Protein AF-A0A925P031-F1 (afdb_monomer_lite)

Radius of gyration: 22.33 Å; chains: 1; bounding box: 66×37×76 Å

Sequence (254 aa):
MISPLRSSLFVAAFALLASACSVMTPRPVVPISDVVTQSQGGQPAQVIQRIGSSKTTYALRGSDFGKLADAGVPPEVLDYLQQKFVNDVDLLTRYWVLGESLGGCASCYPQPVDLASLASGGDGMADARYVARRSTFGKPQGLPDWVSAIPGRFNAPGLTLGEIEQLIKAGTPAPEIAERIRASRLHDIIGTGGLTRISTHYVAGLSGSELAQLHKDSASDEVPDALQQKFLAETIEFARIRYQSWGKGHGPMN

Secondary structure (DSSP, 8-state):
---HHHHHHHHHHHHHHHHGGGGGSPPPPPPHHHHHHHHTTS-HHHHHHHHHHH---B---HHHHHHHHHTT--HHHHHHHHHHHHHHHHHHHHHHHHT---TT-GGGSPBPB-THHHHTT--SBPPTTSS--S--TTS-TT--TT--S----TTPPEE-HHHHHHHHHTT--HHHHHHHHHHSEES--B----S-SS-SSPPBSS-HHHHHHHHHHHSSTHHHHHHHHHHHHHHHHHHHHHHHHTT-------

Structure (mmCIF, N/CA/C/O backbone):
data_AF-A0A925P031-F1
#
_entry.id   AF-A0A925P031-F1
#
loop_
_atom_site.group_PDB
_atom_site.id
_atom_site.type_symbol
_atom_site.label_atom_id
_atom_site.label_alt_id
_atom_site.label_comp_id
_atom_site.label_asym_id
_atom_site.label_entity_id
_atom_site.label_seq_id
_atom_site.pdbx_PDB_ins_code
_atom_site.Cartn_x
_atom_site.Cartn_y
_atom_site.Cartn_z
_atom_site.occupancy
_atom_site.B_iso_or_equiv
_atom_site.auth_seq_id
_atom_site.auth_comp_id
_atom_site.auth_asym_id
_atom_site.auth_atom_id
_atom_site.pdbx_PDB_model_num
ATOM 1 N N . MET A 1 1 ? 47.857 6.686 49.502 1.00 50.66 1 MET A N 1
ATOM 2 C CA . MET A 1 1 ? 46.844 7.762 49.588 1.00 50.66 1 MET A CA 1
ATOM 3 C C . MET A 1 1 ? 46.276 7.992 48.195 1.00 50.66 1 MET A C 1
ATOM 5 O O . MET A 1 1 ? 46.946 8.580 47.357 1.00 50.66 1 MET A O 1
ATOM 9 N N . ILE A 1 2 ? 45.105 7.422 47.906 1.00 52.06 2 ILE A N 1
ATOM 10 C CA . ILE A 1 2 ? 44.414 7.590 46.619 1.00 52.06 2 ILE A CA 1
ATOM 11 C C . ILE A 1 2 ? 43.591 8.875 46.732 1.00 52.06 2 ILE A C 1
ATOM 13 O O . ILE A 1 2 ? 42.793 9.017 47.652 1.00 52.06 2 ILE A O 1
ATOM 17 N N . SER A 1 3 ? 43.866 9.840 45.854 1.00 49.50 3 SER A N 1
ATOM 18 C CA . SER A 1 3 ? 43.293 11.186 45.923 1.00 49.50 3 SER A CA 1
ATOM 19 C C . SER A 1 3 ? 41.777 11.154 45.653 1.00 49.50 3 SER A C 1
ATOM 21 O O . SER A 1 3 ? 41.373 10.595 44.627 1.00 49.50 3 SER A O 1
ATOM 23 N N . PRO A 1 4 ? 40.930 11.757 46.513 1.00 56.91 4 PRO A N 1
ATOM 24 C CA . PRO A 1 4 ? 39.466 11.693 46.405 1.00 56.91 4 PRO A CA 1
ATOM 25 C C . PRO A 1 4 ? 38.918 12.319 45.111 1.00 56.91 4 PRO A C 1
ATOM 27 O O . PRO A 1 4 ? 37.810 11.993 44.698 1.00 56.91 4 PRO A O 1
ATOM 30 N N . LEU A 1 5 ? 39.710 13.141 44.410 1.00 55.78 5 LEU A N 1
ATOM 31 C CA . LEU A 1 5 ? 39.338 13.699 43.105 1.00 55.78 5 LEU A CA 1
ATOM 32 C C . LEU A 1 5 ? 39.305 12.670 41.960 1.00 55.78 5 LEU A C 1
ATOM 34 O O . LEU A 1 5 ? 38.621 12.902 40.966 1.00 55.78 5 LEU A O 1
ATOM 38 N N . ARG A 1 6 ? 40.015 11.535 42.061 1.00 56.09 6 ARG A N 1
ATOM 39 C CA . ARG A 1 6 ? 40.036 10.526 40.982 1.00 56.09 6 ARG A CA 1
ATOM 40 C C . ARG A 1 6 ? 38.796 9.628 40.970 1.00 56.09 6 ARG A C 1
ATOM 42 O O . ARG A 1 6 ? 38.397 9.200 39.893 1.00 56.09 6 ARG A O 1
ATOM 49 N N . SER A 1 7 ? 38.157 9.390 42.117 1.00 57.53 7 SER A N 1
ATOM 50 C CA . SER A 1 7 ? 36.938 8.565 42.179 1.00 57.53 7 SER A CA 1
ATOM 51 C C . SER A 1 7 ? 35.715 9.259 41.573 1.00 57.53 7 SER A C 1
ATOM 53 O O . SER A 1 7 ? 34.898 8.599 40.938 1.00 57.53 7 SER A O 1
ATOM 55 N N . SER A 1 8 ? 35.602 10.584 41.697 1.00 58.34 8 SER A N 1
ATOM 56 C CA . SER A 1 8 ? 34.428 11.325 41.209 1.00 58.34 8 SER A CA 1
ATOM 57 C C . SER A 1 8 ? 34.327 11.373 39.677 1.00 58.34 8 SER A C 1
ATOM 59 O O . SER A 1 8 ? 33.226 11.365 39.132 1.00 58.34 8 SER A O 1
ATOM 61 N N . LEU A 1 9 ? 35.462 11.359 38.967 1.00 60.97 9 LEU A N 1
ATOM 62 C CA . LEU A 1 9 ? 35.501 11.350 37.496 1.00 60.97 9 LEU A CA 1
ATOM 63 C C . LEU A 1 9 ? 35.063 10.004 36.894 1.00 60.97 9 LEU A C 1
ATOM 65 O O . LEU A 1 9 ? 34.421 9.982 35.846 1.00 60.97 9 LEU A O 1
ATOM 69 N N . PHE A 1 10 ? 35.347 8.886 37.568 1.00 60.84 10 PHE A N 1
ATOM 70 C CA . PHE A 1 10 ? 34.942 7.558 37.095 1.00 60.84 10 PHE A CA 1
ATOM 71 C C . PHE A 1 10 ? 33.431 7.315 37.218 1.00 60.84 10 PHE A C 1
ATOM 73 O O . PHE A 1 10 ? 32.840 6.693 36.337 1.00 60.84 10 PHE A O 1
ATOM 80 N N . VAL A 1 11 ? 32.788 7.846 38.263 1.00 66.75 11 VAL A N 1
ATOM 81 C CA . VAL A 1 11 ? 31.333 7.705 38.460 1.00 66.75 11 VAL A CA 1
ATOM 82 C C . VAL A 1 11 ? 30.547 8.490 37.402 1.00 66.75 11 VAL A C 1
ATOM 84 O O . VAL A 1 11 ? 29.566 7.980 36.861 1.00 66.75 11 VAL A O 1
ATOM 87 N N . ALA A 1 12 ? 31.007 9.691 37.034 1.00 65.94 12 ALA A N 1
ATOM 88 C CA . ALA A 1 12 ? 30.366 10.500 35.994 1.00 65.94 12 ALA A CA 1
ATOM 89 C C . ALA A 1 12 ? 30.462 9.859 34.594 1.00 65.94 12 ALA A C 1
ATOM 91 O O . ALA A 1 12 ? 29.494 9.886 33.834 1.00 65.94 12 ALA A O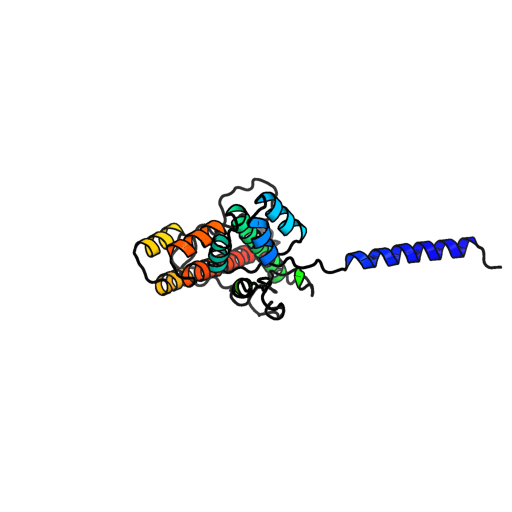 1
ATOM 92 N N . ALA A 1 13 ? 31.595 9.227 34.265 1.00 67.56 13 ALA A N 1
ATOM 93 C CA . ALA A 1 13 ? 31.775 8.534 32.987 1.00 67.56 13 ALA A CA 1
ATOM 94 C C . ALA A 1 13 ? 30.873 7.290 32.852 1.00 67.56 13 ALA A C 1
ATOM 96 O O . ALA A 1 13 ? 30.324 7.040 31.780 1.00 67.56 13 ALA A O 1
ATOM 97 N N . PHE A 1 14 ? 30.655 6.541 33.940 1.00 66.75 14 PHE A N 1
ATOM 98 C CA . PHE A 1 14 ? 29.753 5.381 33.934 1.00 66.75 14 PHE A CA 1
ATOM 99 C C . PHE A 1 14 ? 28.273 5.778 33.803 1.00 66.75 14 PHE A C 1
ATOM 101 O O . PHE A 1 14 ? 27.515 5.098 33.112 1.00 66.75 14 PHE A O 1
ATOM 108 N N . ALA A 1 15 ? 27.864 6.904 34.399 1.00 65.75 15 ALA A N 1
ATOM 109 C CA . ALA A 1 15 ? 26.497 7.418 34.275 1.00 65.75 15 ALA A CA 1
ATOM 110 C C . ALA A 1 15 ? 26.156 7.872 32.840 1.00 65.75 15 ALA A C 1
ATOM 112 O O . ALA A 1 15 ? 25.029 7.675 32.388 1.00 65.75 15 ALA A O 1
ATOM 113 N N . LEU A 1 16 ? 27.130 8.418 32.100 1.00 65.25 16 LEU A N 1
ATOM 114 C CA . LEU A 1 16 ? 26.960 8.804 30.691 1.00 65.25 16 LEU A CA 1
ATOM 115 C C . LEU A 1 16 ? 26.946 7.602 29.730 1.00 65.25 16 LEU A C 1
ATOM 117 O O . LEU A 1 16 ? 26.302 7.663 28.687 1.00 65.25 16 LEU A O 1
ATOM 121 N N . LEU A 1 17 ? 27.611 6.495 30.076 1.00 63.97 17 LEU A N 1
ATOM 122 C CA . LEU A 1 17 ? 27.556 5.259 29.285 1.00 63.97 17 LEU A CA 1
ATOM 123 C C . LEU A 1 17 ? 26.245 4.486 29.507 1.00 63.97 17 LEU A C 1
ATOM 125 O O . LEU A 1 17 ? 25.734 3.868 28.576 1.00 63.97 17 LEU A O 1
ATOM 129 N N . ALA A 1 18 ? 25.657 4.560 30.706 1.00 60.12 18 ALA A N 1
ATOM 130 C CA . ALA A 1 18 ? 24.382 3.907 31.006 1.00 60.12 18 ALA A CA 1
ATOM 131 C C . ALA A 1 18 ? 23.171 4.579 30.324 1.00 60.12 18 ALA A C 1
ATOM 133 O O . ALA A 1 18 ? 22.190 3.901 30.015 1.00 60.12 18 ALA A O 1
ATOM 134 N N . SER A 1 19 ? 23.229 5.887 30.039 1.00 57.66 19 SER A N 1
ATOM 135 C CA . SER A 1 19 ? 22.156 6.607 29.333 1.00 57.66 19 SER A CA 1
ATOM 136 C C . SER A 1 19 ? 22.155 6.386 27.814 1.00 57.66 19 SER A C 1
ATOM 138 O O . SER A 1 19 ? 21.123 6.590 27.177 1.00 57.66 19 SER A O 1
ATOM 140 N N . ALA A 1 20 ? 23.255 5.896 27.231 1.00 56.03 20 ALA A N 1
ATOM 141 C CA . ALA A 1 20 ? 23.328 5.564 25.806 1.00 56.03 20 ALA A CA 1
ATOM 142 C C . ALA A 1 20 ? 22.572 4.268 25.442 1.00 56.03 20 ALA A C 1
ATOM 144 O O . ALA A 1 20 ? 22.159 4.095 24.296 1.00 56.03 20 ALA A O 1
ATOM 145 N N . CYS A 1 21 ? 22.328 3.376 26.409 1.00 55.72 21 CYS A N 1
ATOM 146 C CA . CYS A 1 21 ? 21.653 2.096 26.166 1.00 55.72 21 CYS A CA 1
ATOM 147 C C . CYS A 1 21 ? 20.115 2.189 26.094 1.00 55.72 21 CYS A C 1
ATOM 149 O O . CYS A 1 21 ? 19.480 1.245 25.628 1.00 55.72 21 CYS A O 1
ATOM 151 N N . SER A 1 22 ? 19.484 3.299 26.508 1.00 54.16 22 SER A N 1
ATOM 152 C CA . SER A 1 22 ? 18.012 3.432 26.457 1.00 54.16 22 SER A CA 1
ATOM 153 C C . SER A 1 22 ? 17.471 3.752 25.055 1.00 54.16 22 SER A C 1
ATOM 155 O O . SER A 1 22 ? 16.295 3.516 24.772 1.00 54.16 22 SER A O 1
ATOM 157 N N . VAL A 1 23 ? 18.334 4.218 24.145 1.00 57.56 23 VAL A N 1
ATOM 158 C CA . VAL A 1 23 ? 17.970 4.617 22.773 1.00 57.56 23 VAL A CA 1
ATOM 159 C C . VAL A 1 23 ? 17.766 3.407 21.841 1.00 57.56 23 VAL A C 1
ATOM 161 O O . VAL A 1 23 ? 17.220 3.554 20.752 1.00 57.56 23 VAL A O 1
ATOM 164 N N . MET A 1 24 ? 18.139 2.192 22.267 1.00 59.53 24 MET A N 1
ATOM 165 C CA . MET A 1 24 ? 18.027 0.964 21.461 1.00 59.53 24 MET A CA 1
ATOM 166 C C . MET A 1 24 ? 16.778 0.117 21.748 1.00 59.53 24 MET A C 1
ATOM 168 O O . MET A 1 24 ? 16.688 -1.005 21.250 1.00 59.53 24 MET A O 1
ATOM 172 N N . THR A 1 25 ? 15.798 0.612 22.512 1.00 65.81 25 THR A N 1
ATOM 173 C CA . THR A 1 25 ? 14.532 -0.126 22.657 1.00 65.81 25 THR A CA 1
ATOM 174 C C . THR A 1 25 ? 13.755 -0.086 21.332 1.00 65.81 25 THR A C 1
ATOM 176 O O . THR A 1 25 ? 13.473 1.001 20.817 1.00 65.81 25 THR A O 1
ATOM 179 N N . PRO A 1 26 ? 13.427 -1.247 20.727 1.00 69.00 26 PRO A N 1
ATOM 180 C CA . PRO A 1 26 ? 12.611 -1.278 19.523 1.00 69.00 26 PRO A CA 1
ATOM 181 C C . PRO A 1 26 ? 11.276 -0.601 19.807 1.00 69.00 26 PRO A C 1
ATOM 183 O O . PRO A 1 26 ? 10.619 -0.904 20.804 1.00 69.00 26 PRO A O 1
ATOM 186 N N . ARG A 1 27 ? 10.870 0.325 18.935 1.00 77.56 27 ARG A N 1
ATOM 187 C CA . ARG A 1 27 ? 9.557 0.957 19.068 1.00 77.56 27 ARG A CA 1
ATOM 188 C C . ARG A 1 27 ? 8.473 -0.115 18.961 1.00 77.56 27 ARG A C 1
ATOM 190 O O . ARG A 1 27 ? 8.576 -0.960 18.065 1.00 77.56 27 ARG A O 1
ATOM 197 N N . PRO A 1 28 ? 7.452 -0.080 19.832 1.00 82.19 28 PRO A N 1
ATOM 198 C CA . PRO A 1 28 ? 6.338 -1.001 19.721 1.00 82.19 28 PRO A CA 1
ATOM 199 C C . PRO A 1 28 ? 5.622 -0.767 18.388 1.00 82.19 28 PRO A C 1
ATOM 201 O O . PRO A 1 28 ? 5.378 0.374 17.990 1.00 82.19 28 PRO A O 1
ATOM 204 N N . VAL A 1 29 ? 5.323 -1.861 17.692 1.00 88.56 29 VAL A N 1
ATOM 205 C CA . VAL A 1 29 ? 4.480 -1.845 16.496 1.00 88.56 29 VAL A CA 1
ATOM 206 C C . VAL A 1 29 ? 3.054 -1.539 16.941 1.00 88.56 29 VAL A C 1
ATOM 208 O O . VAL A 1 29 ? 2.551 -2.182 17.860 1.00 88.56 29 VAL A O 1
ATOM 211 N N . VAL A 1 30 ? 2.420 -0.546 16.317 1.00 93.38 30 VAL A N 1
ATOM 212 C CA . VAL A 1 30 ? 0.992 -0.284 16.530 1.00 93.38 30 VAL A CA 1
ATOM 213 C C . VAL A 1 30 ? 0.204 -1.291 15.691 1.00 93.38 30 VAL A C 1
ATOM 215 O O . VAL A 1 30 ? 0.473 -1.387 14.494 1.00 93.38 30 VAL A O 1
ATOM 218 N N . PRO A 1 31 ? -0.719 -2.062 16.285 1.00 95.44 31 PRO A N 1
ATOM 219 C CA . PRO A 1 31 ? -1.545 -2.986 15.524 1.00 95.44 31 PRO A CA 1
ATOM 220 C C . PRO A 1 31 ? -2.545 -2.230 14.643 1.00 95.44 31 PRO A C 1
ATOM 222 O O . PRO A 1 31 ? -2.956 -1.113 14.959 1.00 95.44 31 PRO A O 1
ATOM 225 N N . ILE A 1 32 ? -2.984 -2.828 13.538 1.00 97.12 32 ILE A N 1
ATOM 226 C CA . ILE A 1 32 ? -3.971 -2.175 12.665 1.00 97.12 32 ILE A CA 1
ATOM 227 C C . ILE A 1 32 ? -5.353 -2.082 13.342 1.00 97.12 32 ILE A C 1
ATOM 229 O O . ILE A 1 32 ? -6.104 -1.145 13.072 1.00 97.12 32 ILE A O 1
ATOM 233 N N . SER A 1 33 ? -5.672 -2.974 14.290 1.00 97.06 33 SER A N 1
ATOM 2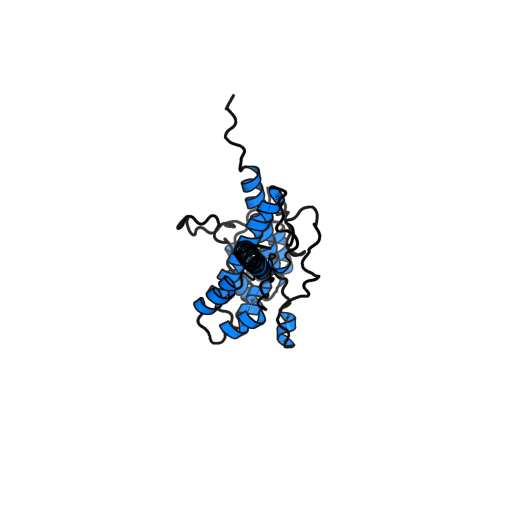34 C CA . SER A 1 33 ? -6.883 -2.877 15.121 1.00 97.06 33 SER A CA 1
ATOM 235 C C . SER A 1 33 ? -6.954 -1.571 15.926 1.00 97.06 33 SER A C 1
ATOM 237 O O . SER A 1 33 ? -8.038 -1.007 16.094 1.00 97.06 33 SER A O 1
ATOM 239 N N . ASP A 1 34 ? -5.807 -1.040 16.369 1.00 96.62 34 ASP A N 1
ATOM 240 C CA . ASP A 1 34 ? -5.718 0.256 17.051 1.00 96.62 34 ASP A CA 1
ATOM 241 C C . ASP A 1 34 ? -6.120 1.399 16.115 1.00 96.62 34 ASP A C 1
ATOM 243 O O . ASP A 1 34 ? -6.738 2.365 16.567 1.00 96.62 34 ASP A O 1
ATOM 247 N N . VAL A 1 35 ? -5.762 1.308 14.828 1.00 96.75 35 VAL A N 1
ATOM 248 C CA . VAL A 1 35 ? -6.143 2.295 13.807 1.00 96.75 35 VAL A CA 1
ATOM 249 C C . VAL A 1 35 ? -7.655 2.277 13.620 1.00 96.75 35 VAL A C 1
ATOM 251 O O . VAL A 1 35 ? -8.284 3.323 13.749 1.00 96.75 35 VAL A O 1
ATOM 254 N N . VAL A 1 36 ? -8.241 1.092 13.420 1.00 97.19 36 VAL A N 1
ATOM 255 C CA . VAL A 1 36 ? -9.697 0.913 13.278 1.00 97.19 36 VAL A CA 1
ATOM 256 C C . VAL A 1 36 ? -10.440 1.461 14.500 1.00 97.19 36 VAL A C 1
ATOM 258 O O . VAL A 1 36 ? -11.337 2.289 14.363 1.00 97.19 36 VAL A O 1
ATOM 261 N N . THR A 1 37 ? -10.021 1.070 15.705 1.00 96.44 37 THR A N 1
ATOM 262 C CA . THR A 1 37 ? -10.668 1.491 16.959 1.00 96.44 37 THR A CA 1
ATOM 263 C C . THR A 1 37 ? -10.632 3.009 17.134 1.00 96.44 37 THR A C 1
ATOM 265 O O . THR A 1 37 ? -11.626 3.625 17.515 1.00 96.44 37 THR A O 1
ATOM 268 N N . GLN A 1 38 ? -9.496 3.647 16.838 1.00 95.56 38 GLN A N 1
ATOM 269 C CA . GLN A 1 38 ? -9.377 5.104 16.940 1.00 95.56 38 GLN A CA 1
ATOM 270 C C . GLN A 1 38 ? -10.172 5.835 15.863 1.00 95.56 38 GLN A C 1
ATOM 272 O O . GLN A 1 38 ? -10.696 6.916 16.122 1.00 95.56 38 GLN A O 1
ATOM 277 N N . SER A 1 39 ? -10.275 5.256 14.671 1.00 96.62 39 SER A N 1
ATOM 278 C CA . SER A 1 39 ? -11.060 5.804 13.571 1.00 96.62 39 SER A CA 1
ATOM 279 C C . SER A 1 39 ? -12.563 5.847 13.861 1.00 96.62 39 SER A C 1
ATOM 281 O O . SER A 1 39 ? -13.233 6.752 13.376 1.00 96.62 39 SER A O 1
ATOM 283 N N . GLN A 1 40 ? -13.089 4.948 14.698 1.00 92.50 40 GLN A N 1
ATOM 284 C CA . GLN A 1 40 ? -14.524 4.885 15.020 1.00 92.50 40 GLN A CA 1
ATOM 285 C C . GLN A 1 40 ? -15.028 6.006 15.948 1.00 92.50 40 GLN A C 1
ATOM 287 O O . GLN A 1 40 ? -16.234 6.225 16.038 1.00 92.50 40 GLN A O 1
ATOM 292 N N . GLY A 1 41 ? -14.141 6.726 16.643 1.00 84.00 41 GLY A N 1
ATOM 293 C CA . GLY A 1 41 ? -14.535 7.792 17.580 1.00 84.00 41 GLY A CA 1
ATOM 294 C C . GLY A 1 41 ? -13.611 9.011 17.621 1.00 84.00 41 GLY A C 1
ATOM 295 O O . GLY A 1 41 ? -13.889 9.961 18.353 1.00 84.00 41 GLY A O 1
ATOM 296 N N . GLY A 1 42 ? -12.508 8.993 16.872 1.00 87.75 42 GLY A N 1
ATOM 297 C CA . GLY A 1 42 ? -11.499 10.048 16.840 1.00 87.75 42 GLY A CA 1
ATOM 298 C C . GLY A 1 42 ? -11.539 10.886 15.564 1.00 87.75 42 GLY A C 1
ATOM 299 O O . GLY A 1 42 ? -12.078 10.488 14.536 1.00 87.75 42 GLY A O 1
ATOM 300 N N . GLN A 1 43 ? -10.913 12.062 15.619 1.00 94.88 43 GLN A N 1
ATOM 301 C CA . GLN A 1 43 ? -10.703 12.884 14.426 1.00 94.88 43 GLN A CA 1
ATOM 302 C C . GLN A 1 43 ? -9.608 12.254 13.544 1.00 94.88 43 GLN A C 1
ATOM 304 O O . GLN A 1 43 ? -8.555 11.907 14.090 1.00 94.88 43 GLN A O 1
ATOM 309 N N . PRO A 1 44 ? -9.766 12.176 12.205 1.00 96.94 44 PRO A N 1
ATOM 310 C CA . PRO A 1 44 ? -8.772 11.580 11.302 1.00 96.94 44 PRO A CA 1
ATOM 311 C C . PRO A 1 44 ? -7.338 12.077 11.544 1.00 96.94 44 PRO A C 1
ATOM 313 O O . PRO A 1 44 ? -6.394 11.291 11.604 1.00 96.94 44 PRO A O 1
ATOM 316 N N . ALA A 1 45 ? -7.177 13.381 11.792 1.00 96.88 45 ALA A N 1
ATOM 317 C CA . ALA A 1 45 ? -5.884 14.000 12.079 1.00 96.88 45 ALA A CA 1
ATOM 318 C C . ALA A 1 45 ? -5.180 13.420 13.324 1.00 96.88 45 ALA A C 1
ATOM 320 O O . ALA A 1 45 ? -3.956 13.293 13.335 1.00 96.88 45 ALA A O 1
ATOM 321 N N . GLN A 1 46 ? -5.932 13.040 14.362 1.00 96.06 46 GLN A N 1
ATOM 322 C CA . GLN A 1 46 ? -5.375 12.439 15.579 1.00 96.06 46 GLN A CA 1
ATOM 323 C C . GLN A 1 46 ? -4.896 11.008 15.320 1.00 96.06 46 GLN A C 1
ATOM 325 O O . GLN A 1 46 ? -3.815 10.631 15.776 1.00 96.06 46 GLN A O 1
ATOM 330 N N . VAL A 1 47 ? -5.659 10.235 14.539 1.00 96.06 47 VAL A N 1
ATOM 331 C CA . VAL A 1 47 ? -5.278 8.876 14.121 1.00 96.06 47 VAL A CA 1
ATOM 332 C C . VAL A 1 47 ? -3.992 8.926 13.296 1.00 96.06 47 VAL A C 1
ATOM 334 O O . VAL A 1 47 ? -3.022 8.231 13.603 1.00 96.06 47 VAL A O 1
ATOM 337 N N . ILE A 1 48 ? -3.934 9.834 12.316 1.00 96.62 48 ILE A N 1
ATOM 338 C CA . ILE A 1 48 ? -2.745 10.093 11.491 1.00 96.62 48 ILE A CA 1
ATOM 339 C C . ILE A 1 48 ? -1.544 10.476 12.360 1.00 96.62 48 ILE A C 1
ATOM 341 O O . ILE A 1 48 ? -0.455 9.928 12.188 1.00 96.62 48 ILE A O 1
ATOM 345 N N . GLN A 1 49 ? -1.722 11.375 13.332 1.00 95.50 49 GLN A N 1
ATOM 346 C CA . GLN A 1 49 ? -0.653 11.767 14.251 1.00 95.50 49 GLN A CA 1
ATOM 347 C C . GLN A 1 49 ? -0.149 10.578 15.086 1.00 95.50 49 GLN A C 1
ATOM 349 O O . GLN A 1 49 ? 1.063 10.427 15.283 1.00 95.50 49 GLN A O 1
ATOM 354 N N . ARG A 1 50 ? -1.047 9.704 15.554 1.00 92.94 50 ARG A N 1
ATOM 355 C CA . ARG A 1 50 ? -0.673 8.504 16.315 1.00 92.94 50 ARG A CA 1
ATOM 356 C C . ARG A 1 50 ? 0.110 7.516 15.450 1.00 92.94 50 ARG A C 1
ATOM 358 O O . ARG A 1 50 ? 1.193 7.109 15.870 1.00 92.94 50 ARG A O 1
ATOM 365 N N . ILE A 1 51 ? -0.347 7.217 14.234 1.00 93.69 51 ILE A N 1
ATOM 366 C CA . ILE A 1 51 ? 0.387 6.358 13.283 1.00 93.69 51 ILE A CA 1
ATOM 367 C C . ILE A 1 51 ? 1.750 6.983 12.927 1.00 93.69 51 ILE A C 1
ATOM 369 O O . ILE A 1 51 ? 2.782 6.309 12.908 1.00 93.69 51 ILE A O 1
ATOM 373 N N . GLY A 1 52 ? 1.791 8.296 12.699 1.00 93.19 52 GLY A N 1
ATOM 374 C CA . GLY A 1 52 ? 3.025 9.017 12.393 1.00 93.19 52 GLY A CA 1
ATOM 375 C C . GLY A 1 52 ? 4.049 8.970 13.528 1.00 93.19 52 GLY A C 1
ATOM 376 O O . GLY A 1 52 ? 5.246 8.808 13.278 1.00 93.19 52 GLY A O 1
ATOM 377 N N . SER A 1 53 ? 3.596 9.056 14.781 1.00 92.00 53 SER A N 1
ATOM 378 C CA . SER A 1 53 ? 4.486 9.017 15.949 1.00 92.00 53 SER A CA 1
ATOM 379 C C . SER A 1 53 ? 5.050 7.617 16.231 1.00 92.00 53 SER A C 1
ATOM 381 O O . SER A 1 53 ? 6.233 7.502 16.584 1.00 92.00 53 SER A O 1
ATOM 383 N N . SER A 1 54 ? 4.272 6.553 15.992 1.00 91.81 54 SER A N 1
ATOM 384 C CA . SER A 1 54 ? 4.763 5.170 16.093 1.00 91.81 54 SER A CA 1
ATOM 385 C C . SER A 1 54 ? 5.748 4.810 14.983 1.00 91.81 54 SER A C 1
ATOM 387 O O . SER A 1 54 ? 6.620 3.965 15.184 1.00 91.81 54 SER A O 1
ATOM 389 N N . LYS A 1 55 ? 5.654 5.500 13.837 1.00 91.25 55 LYS A N 1
ATOM 390 C CA . LYS A 1 55 ? 6.365 5.206 12.585 1.00 91.25 55 LYS A CA 1
ATOM 391 C C . LYS A 1 55 ? 5.991 3.856 11.964 1.00 91.25 55 LYS A C 1
ATOM 393 O O . LYS A 1 55 ? 6.611 3.493 10.970 1.00 91.25 55 LYS A O 1
ATOM 398 N N . THR A 1 56 ? 4.975 3.160 12.473 1.00 93.19 56 THR A N 1
ATOM 399 C CA . THR A 1 56 ? 4.512 1.878 11.925 1.00 93.19 56 THR A CA 1
ATOM 400 C C . THR A 1 56 ? 3.906 2.067 10.542 1.00 93.19 56 THR A C 1
ATOM 402 O O . THR A 1 56 ? 2.973 2.849 10.376 1.00 93.19 56 THR A O 1
ATOM 405 N N . THR A 1 57 ? 4.434 1.347 9.560 1.00 95.31 57 THR A N 1
ATOM 406 C CA . THR A 1 57 ? 3.890 1.261 8.201 1.00 95.31 57 THR A CA 1
ATOM 407 C C . THR A 1 57 ? 3.262 -0.111 8.008 1.00 95.31 57 THR A C 1
ATOM 409 O O . THR A 1 57 ? 3.779 -1.089 8.544 1.00 95.31 57 THR A O 1
ATOM 412 N N . TYR A 1 58 ? 2.187 -0.196 7.230 1.00 96.19 58 TYR A N 1
ATOM 413 C CA . TYR A 1 58 ? 1.453 -1.435 6.988 1.00 96.19 58 TYR A CA 1
ATOM 414 C C . TYR A 1 58 ? 1.557 -1.826 5.515 1.00 96.19 58 TYR A C 1
ATOM 416 O O . TYR A 1 58 ? 1.377 -0.992 4.631 1.00 96.19 58 TYR A O 1
ATOM 424 N N . ALA A 1 59 ? 1.851 -3.095 5.254 1.00 95.62 59 ALA A N 1
ATOM 425 C CA . ALA A 1 59 ? 1.960 -3.667 3.921 1.00 95.62 59 ALA A CA 1
ATOM 426 C C . ALA A 1 59 ? 0.575 -4.072 3.386 1.00 95.62 59 ALA A C 1
ATOM 428 O O . ALA A 1 59 ? 0.298 -5.259 3.205 1.00 95.62 59 ALA A O 1
ATOM 429 N N . LEU A 1 60 ? -0.289 -3.074 3.181 1.00 97.12 60 LEU A N 1
ATOM 430 C CA . LEU A 1 60 ? -1.681 -3.250 2.763 1.00 97.12 60 LEU A CA 1
ATOM 431 C C . LEU A 1 60 ? -1.780 -3.601 1.274 1.00 97.12 60 LEU A C 1
ATOM 433 O O . LEU A 1 60 ? -1.173 -2.941 0.418 1.00 97.12 60 LEU A O 1
ATOM 437 N N . ARG A 1 61 ? -2.574 -4.628 0.974 1.00 97.44 61 ARG A N 1
ATOM 438 C CA . ARG A 1 61 ? -3.050 -4.932 -0.377 1.00 97.44 61 ARG A CA 1
ATOM 439 C C . ARG A 1 61 ? -4.144 -3.945 -0.776 1.00 97.44 61 ARG A C 1
ATOM 441 O O . ARG A 1 61 ? -4.662 -3.208 0.057 1.00 97.44 61 ARG A O 1
ATOM 448 N N . GLY A 1 62 ? -4.518 -3.931 -2.052 1.00 97.56 62 GLY A N 1
ATOM 449 C CA . GLY A 1 62 ? -5.562 -3.021 -2.518 1.00 97.56 62 GLY A CA 1
ATOM 450 C C . GLY A 1 62 ? -6.913 -3.286 -1.853 1.00 97.56 62 GLY A C 1
ATOM 451 O O . GLY A 1 62 ? -7.555 -2.352 -1.381 1.00 97.56 62 GLY A O 1
ATOM 452 N N . SER A 1 63 ? -7.317 -4.553 -1.752 1.00 97.75 63 SER A N 1
ATOM 453 C CA . SER A 1 63 ? -8.564 -4.951 -1.083 1.00 97.75 63 SER A CA 1
ATOM 454 C C . SER A 1 63 ? -8.594 -4.622 0.411 1.00 97.75 63 SER A C 1
ATOM 456 O O . SER A 1 63 ? -9.666 -4.390 0.970 1.00 97.75 63 SER A O 1
ATOM 458 N N . ASP A 1 64 ? -7.431 -4.543 1.066 1.00 98.06 64 ASP A N 1
ATOM 459 C CA . ASP A 1 64 ? -7.350 -4.201 2.486 1.00 98.06 64 ASP A CA 1
ATOM 460 C C . ASP A 1 64 ? -7.864 -2.780 2.756 1.00 98.06 64 ASP A C 1
ATOM 462 O O . ASP A 1 64 ? -8.471 -2.539 3.797 1.00 98.06 64 ASP A O 1
ATOM 466 N N . PHE A 1 65 ? -7.700 -1.845 1.813 1.00 98.44 65 PHE A N 1
ATOM 467 C CA . PHE A 1 65 ? -8.249 -0.493 1.952 1.00 98.44 65 PHE A CA 1
ATOM 468 C C . PHE A 1 65 ? -9.778 -0.484 1.972 1.00 98.44 65 PHE A C 1
ATOM 470 O O . PHE A 1 65 ? -10.367 0.251 2.762 1.00 98.44 65 PHE A O 1
ATOM 477 N N . GLY A 1 66 ? -10.419 -1.332 1.163 1.00 97.62 66 GLY A N 1
ATOM 478 C CA . GLY A 1 66 ? -11.871 -1.507 1.180 1.00 97.62 66 GLY A CA 1
ATOM 479 C C . GLY A 1 66 ? -12.368 -2.077 2.507 1.00 97.62 66 GLY A C 1
ATOM 480 O O . GLY A 1 66 ? -13.241 -1.495 3.142 1.00 97.62 66 GLY A O 1
ATOM 481 N N . LYS A 1 67 ? -11.713 -3.133 3.000 1.00 97.38 67 LYS A N 1
ATOM 482 C CA . LYS A 1 67 ? -12.025 -3.746 4.304 1.00 97.38 67 LYS A CA 1
ATOM 483 C C . LYS A 1 67 ? -11.847 -2.767 5.469 1.00 97.38 67 LYS A C 1
ATOM 485 O O . LYS A 1 67 ? -12.640 -2.766 6.407 1.00 97.38 67 LYS A O 1
ATOM 490 N N . LEU A 1 68 ? -10.815 -1.923 5.424 1.00 97.88 68 LEU A N 1
ATOM 491 C CA . LEU A 1 68 ? -10.610 -0.865 6.416 1.00 97.88 68 LEU A CA 1
ATOM 492 C C . LEU A 1 68 ? -11.684 0.226 6.320 1.00 97.88 68 LEU A C 1
ATOM 494 O O . LEU A 1 68 ? -12.165 0.687 7.356 1.00 97.88 68 LEU A O 1
ATOM 498 N N . ALA A 1 69 ? -12.086 0.619 5.110 1.00 97.62 69 ALA A N 1
ATOM 499 C CA . ALA A 1 69 ? -13.183 1.563 4.912 1.00 97.62 69 ALA A CA 1
ATOM 500 C C . ALA A 1 69 ? -14.502 1.017 5.485 1.00 97.62 69 ALA A C 1
ATOM 502 O O . ALA A 1 69 ? -15.181 1.723 6.231 1.00 97.62 69 ALA A O 1
ATOM 503 N N . ASP A 1 70 ? -14.813 -0.258 5.231 1.00 96.50 70 ASP A N 1
ATOM 504 C CA . ASP A 1 70 ? -15.984 -0.948 5.791 1.00 96.50 70 ASP A CA 1
ATOM 505 C C . ASP A 1 70 ? -15.934 -1.034 7.325 1.00 96.50 70 ASP A C 1
ATOM 507 O O . ASP A 1 70 ? -16.964 -0.969 7.996 1.00 96.50 70 ASP A O 1
ATOM 511 N N . ALA A 1 71 ? -14.731 -1.109 7.902 1.00 96.00 71 ALA A N 1
ATOM 512 C CA . ALA A 1 71 ? -14.509 -1.055 9.347 1.00 96.00 71 ALA A CA 1
ATOM 513 C C . ALA A 1 71 ? -14.610 0.368 9.946 1.00 96.00 71 ALA A C 1
ATOM 515 O O . ALA A 1 71 ? -14.436 0.544 11.159 1.00 96.00 71 ALA A O 1
ATOM 516 N N . GLY A 1 72 ? -14.904 1.379 9.121 1.00 96.38 72 GLY A N 1
ATOM 517 C CA . GLY A 1 72 ? -15.105 2.768 9.531 1.00 96.38 72 GLY A CA 1
ATOM 518 C C . GLY A 1 72 ? -13.843 3.630 9.505 1.00 96.38 72 GLY A C 1
ATOM 519 O O . GLY A 1 72 ? -13.823 4.682 10.144 1.00 96.38 72 GLY A O 1
ATOM 520 N N . VAL A 1 73 ? -12.781 3.216 8.804 1.00 98.00 73 VAL A N 1
ATOM 521 C CA . VAL A 1 73 ? -11.573 4.039 8.647 1.00 98.00 73 VAL A CA 1
ATOM 522 C C . VAL A 1 73 ? -11.829 5.169 7.633 1.00 98.00 73 VAL A C 1
ATOM 524 O O . VAL A 1 73 ? -12.155 4.882 6.481 1.00 98.00 73 VAL A O 1
ATOM 527 N N . PRO A 1 74 ? -11.666 6.452 8.019 1.00 98.12 74 PRO A N 1
ATOM 528 C CA . PRO A 1 74 ? -11.928 7.586 7.135 1.00 98.12 74 PRO A CA 1
ATOM 529 C C . PRO A 1 74 ? -10.979 7.650 5.926 1.00 98.12 74 PRO A C 1
ATOM 531 O O . PRO A 1 74 ? -9.806 7.281 6.067 1.00 98.12 74 PRO A O 1
ATOM 534 N N . PRO A 1 75 ? -11.430 8.194 4.778 1.00 98.06 75 PRO A N 1
ATOM 535 C CA . PRO A 1 75 ? -10.623 8.342 3.563 1.00 98.06 75 PRO A CA 1
ATOM 536 C C . PRO A 1 75 ? -9.245 8.976 3.790 1.00 98.06 75 PRO A C 1
ATOM 538 O O . PRO A 1 75 ? -8.246 8.477 3.282 1.00 98.06 75 PRO A O 1
ATOM 541 N N . GLU A 1 76 ? -9.152 10.013 4.624 1.00 97.88 76 GLU A N 1
ATOM 542 C CA . GLU A 1 76 ? -7.894 10.720 4.888 1.00 97.88 76 GLU A CA 1
ATOM 543 C C . GLU A 1 76 ? -6.875 9.837 5.620 1.00 97.88 76 GLU A C 1
ATOM 545 O O . GLU A 1 76 ? -5.664 9.974 5.430 1.00 97.88 76 GLU A O 1
ATOM 550 N N . VAL A 1 77 ? -7.356 8.918 6.464 1.00 98.12 77 VAL A N 1
ATOM 551 C CA . VAL A 1 77 ? -6.502 7.935 7.138 1.00 98.12 77 VAL A CA 1
ATOM 552 C C . VAL A 1 77 ? -6.042 6.880 6.134 1.00 98.12 77 VAL A C 1
ATOM 554 O O . VAL A 1 77 ? -4.861 6.544 6.128 1.00 98.12 77 VAL A O 1
ATOM 557 N N . LEU A 1 78 ? -6.928 6.401 5.254 1.00 98.56 78 LEU A N 1
ATOM 558 C CA . LEU A 1 78 ? -6.578 5.450 4.189 1.00 98.56 78 LEU A CA 1
ATOM 559 C C . LEU A 1 78 ? -5.503 6.026 3.257 1.00 98.56 78 LEU A C 1
ATOM 561 O O . LEU A 1 78 ? -4.494 5.369 2.996 1.00 98.56 78 LEU A O 1
ATOM 565 N N . ASP A 1 79 ? -5.666 7.274 2.825 1.00 97.94 79 ASP A N 1
ATOM 566 C CA . ASP A 1 79 ? -4.694 7.973 1.980 1.00 97.94 79 ASP A CA 1
ATOM 567 C C . ASP A 1 79 ? -3.346 8.137 2.685 1.00 97.94 79 ASP A C 1
ATOM 569 O O . ASP A 1 79 ? -2.289 7.912 2.089 1.00 97.94 79 ASP A O 1
ATOM 573 N N . TYR A 1 80 ? -3.366 8.461 3.980 1.00 97.69 80 TYR A N 1
ATOM 574 C CA . TYR A 1 80 ? -2.151 8.534 4.784 1.00 97.69 80 TYR A CA 1
ATOM 575 C C . TYR A 1 80 ? -1.437 7.178 4.893 1.00 97.69 80 TYR A C 1
ATOM 577 O O . TYR A 1 80 ? -0.212 7.120 4.752 1.00 97.69 80 TYR A O 1
ATOM 585 N N . LEU A 1 81 ? -2.177 6.088 5.124 1.00 98.06 81 LEU A N 1
ATOM 586 C CA . LEU A 1 81 ? -1.627 4.730 5.192 1.00 98.06 81 LEU A CA 1
ATOM 587 C C . LEU A 1 81 ? -0.956 4.337 3.868 1.00 98.06 81 LEU A C 1
ATOM 589 O O . LEU A 1 81 ? 0.179 3.853 3.879 1.00 98.06 81 LEU A O 1
ATOM 593 N N . GLN A 1 82 ? -1.617 4.615 2.741 1.00 97.94 82 GLN A N 1
ATOM 594 C CA . GLN A 1 82 ? -1.087 4.354 1.404 1.00 97.94 82 GLN A CA 1
ATOM 595 C C . GLN A 1 82 ? 0.179 5.169 1.129 1.00 97.94 82 GLN A C 1
ATOM 597 O O . GLN A 1 82 ? 1.218 4.609 0.774 1.00 97.94 82 GLN A O 1
ATOM 602 N N . GLN A 1 83 ? 0.139 6.483 1.365 1.00 97.25 83 GLN A N 1
ATOM 603 C CA . GLN A 1 83 ? 1.301 7.350 1.171 1.00 97.25 83 GLN A CA 1
ATOM 604 C C . GLN A 1 83 ? 2.489 6.902 2.028 1.00 97.25 83 GLN A C 1
ATOM 606 O O . GLN A 1 83 ? 3.636 6.913 1.577 1.00 97.25 83 GLN A O 1
ATOM 611 N N . LYS A 1 84 ? 2.231 6.497 3.274 1.00 96.50 84 LYS A N 1
ATOM 612 C CA . LYS A 1 84 ? 3.272 6.009 4.174 1.00 96.50 84 LYS A CA 1
ATOM 613 C C . LYS A 1 84 ? 3.903 4.712 3.664 1.00 96.50 84 LYS A C 1
ATOM 615 O O . LYS A 1 84 ? 5.123 4.581 3.740 1.00 96.50 84 LYS A O 1
ATOM 620 N N . PHE A 1 85 ? 3.116 3.797 3.102 1.00 96.88 85 PHE A N 1
ATOM 621 C CA . PHE A 1 85 ? 3.651 2.578 2.498 1.00 96.88 85 PHE A CA 1
ATOM 622 C C . PHE A 1 85 ? 4.490 2.865 1.249 1.00 96.88 85 PHE A C 1
ATOM 624 O O . PHE A 1 85 ? 5.603 2.354 1.134 1.00 96.88 85 PHE A O 1
ATOM 631 N N . VAL A 1 86 ? 4.028 3.756 0.371 1.00 96.75 86 VAL A N 1
ATOM 632 C CA . VAL A 1 86 ? 4.787 4.204 -0.810 1.00 96.75 86 VAL A CA 1
ATOM 633 C C . VAL A 1 86 ? 6.122 4.845 -0.421 1.00 96.75 86 VAL A C 1
ATOM 635 O O . VAL A 1 86 ? 7.147 4.556 -1.038 1.00 96.75 86 VAL A O 1
ATOM 638 N N . ASN A 1 87 ? 6.144 5.661 0.636 1.00 95.50 87 ASN A N 1
ATOM 639 C CA . ASN A 1 87 ? 7.380 6.269 1.138 1.00 95.50 87 ASN A CA 1
ATOM 640 C C . ASN A 1 87 ? 8.399 5.217 1.602 1.00 95.50 87 ASN A C 1
ATOM 642 O O . ASN A 1 87 ? 9.592 5.353 1.321 1.00 95.50 87 ASN A O 1
ATOM 646 N N . ASP A 1 88 ? 7.942 4.167 2.287 1.00 94.50 88 ASP A N 1
ATOM 647 C CA . ASP A 1 88 ? 8.816 3.069 2.704 1.00 94.50 88 ASP A CA 1
ATOM 648 C C . ASP A 1 88 ? 9.282 2.241 1.500 1.00 94.50 88 ASP A C 1
ATOM 650 O O . ASP A 1 88 ? 10.444 1.849 1.448 1.00 94.50 88 ASP A O 1
ATOM 654 N N . VAL A 1 89 ? 8.431 2.021 0.493 1.00 94.94 89 VAL A N 1
ATOM 655 C CA . VAL A 1 89 ? 8.818 1.352 -0.762 1.00 94.94 89 VAL A CA 1
ATOM 656 C C . VAL A 1 89 ? 9.920 2.131 -1.489 1.00 94.94 89 VAL A C 1
ATOM 658 O O . VAL A 1 89 ? 10.901 1.524 -1.926 1.00 94.94 89 VAL A O 1
ATOM 661 N N . ASP A 1 90 ? 9.815 3.459 -1.574 1.00 95.06 90 ASP A N 1
ATOM 662 C CA . ASP A 1 90 ? 10.862 4.324 -2.139 1.00 95.06 90 ASP A CA 1
ATOM 663 C C . ASP A 1 90 ? 12.180 4.194 -1.358 1.00 95.06 90 ASP A C 1
ATOM 665 O O . ASP A 1 90 ? 13.234 3.917 -1.937 1.00 95.06 90 ASP A O 1
ATOM 669 N N . LEU A 1 91 ? 12.114 4.304 -0.027 1.00 93.62 91 LEU A N 1
ATOM 670 C CA . LEU A 1 91 ? 13.277 4.186 0.853 1.00 93.62 91 LEU A CA 1
ATOM 671 C C . LEU A 1 91 ? 13.955 2.812 0.744 1.00 93.62 91 LEU A C 1
ATOM 673 O O . LEU A 1 91 ? 15.178 2.725 0.628 1.00 93.62 91 LEU A O 1
ATOM 677 N N . LEU A 1 92 ? 13.178 1.731 0.756 1.00 93.00 92 LEU A N 1
ATOM 678 C CA . LEU A 1 92 ? 13.699 0.373 0.613 1.00 93.00 92 LEU A CA 1
ATOM 679 C C . LEU A 1 92 ? 14.311 0.156 -0.771 1.00 93.00 92 LEU A C 1
ATOM 681 O O . LEU A 1 92 ? 15.355 -0.489 -0.885 1.00 93.00 92 LEU A O 1
ATOM 685 N N . THR A 1 93 ? 13.715 0.732 -1.816 1.00 93.88 93 THR A N 1
ATOM 686 C CA . THR A 1 93 ? 14.273 0.696 -3.174 1.00 93.88 93 THR A CA 1
ATOM 687 C C . THR A 1 93 ? 15.602 1.434 -3.246 1.00 93.88 93 THR A C 1
ATOM 689 O O . THR A 1 93 ? 16.541 0.932 -3.864 1.00 93.88 93 THR A O 1
ATOM 692 N N . ARG A 1 94 ? 15.732 2.578 -2.565 1.00 93.12 94 ARG A N 1
ATOM 693 C CA . ARG A 1 94 ? 17.010 3.287 -2.436 1.00 93.12 94 ARG A CA 1
ATOM 694 C C . ARG A 1 94 ? 18.084 2.388 -1.848 1.00 93.12 94 ARG A C 1
ATOM 696 O O . ARG A 1 94 ? 19.142 2.236 -2.453 1.00 93.12 94 ARG A O 1
ATOM 703 N N . TYR A 1 95 ? 17.812 1.803 -0.684 1.00 91.88 95 TYR A N 1
ATOM 704 C CA . TYR A 1 95 ? 18.781 0.953 0.002 1.00 91.88 95 TYR A CA 1
ATOM 705 C C . TYR A 1 95 ? 19.175 -0.245 -0.852 1.00 91.88 95 TYR A C 1
ATOM 707 O O . TYR A 1 95 ? 20.358 -0.539 -1.002 1.00 91.88 95 TYR A O 1
ATOM 715 N N . TRP A 1 96 ? 18.193 -0.862 -1.506 1.00 91.25 96 TRP A N 1
ATOM 716 C CA . TRP A 1 96 ? 18.426 -1.956 -2.433 1.00 91.25 96 TRP A CA 1
ATOM 717 C C . TRP A 1 96 ? 19.353 -1.571 -3.593 1.00 91.25 96 TRP A C 1
ATOM 719 O O . TRP A 1 96 ? 20.301 -2.299 -3.879 1.00 91.25 96 TRP A O 1
ATOM 729 N N . VAL A 1 97 ? 19.124 -0.423 -4.235 1.00 91.50 97 VAL A N 1
ATOM 730 C CA . VAL A 1 97 ? 19.935 0.037 -5.375 1.00 91.50 97 VAL A CA 1
ATOM 731 C C . VAL A 1 97 ? 21.340 0.460 -4.961 1.00 91.50 97 VAL A C 1
ATOM 733 O O . VAL A 1 97 ? 22.289 0.211 -5.702 1.00 91.50 97 VAL A O 1
ATOM 736 N N . LEU A 1 98 ? 21.482 1.088 -3.794 1.00 90.25 98 LEU A N 1
ATOM 737 C CA . LEU A 1 98 ? 22.771 1.559 -3.284 1.00 90.25 98 LEU A CA 1
ATOM 738 C C . LEU A 1 98 ? 23.582 0.462 -2.572 1.00 90.25 98 LEU A C 1
ATOM 740 O O . LEU A 1 98 ? 24.723 0.705 -2.191 1.00 90.25 98 LEU A O 1
ATOM 744 N N . GLY A 1 99 ? 23.023 -0.742 -2.397 1.00 87.88 99 GLY A N 1
ATOM 745 C CA . GLY A 1 99 ? 23.669 -1.825 -1.645 1.00 87.88 99 GLY A CA 1
ATOM 746 C C . GLY A 1 99 ? 23.754 -1.557 -0.137 1.00 87.88 99 GLY A C 1
ATOM 747 O O . GLY A 1 99 ? 24.584 -2.140 0.557 1.00 87.88 99 GLY A O 1
ATOM 748 N N . GLU A 1 100 ? 22.909 -0.664 0.367 1.00 86.81 100 GLU A N 1
ATOM 749 C CA . GLU A 1 100 ? 22.775 -0.320 1.779 1.00 86.81 100 GLU A CA 1
ATOM 750 C C . GLU A 1 100 ? 21.725 -1.232 2.454 1.00 86.81 100 GLU A C 1
ATOM 752 O O . GLU A 1 100 ? 20.933 -1.907 1.794 1.00 86.81 100 GLU A O 1
ATOM 757 N N . SER A 1 101 ? 21.688 -1.264 3.789 1.00 79.81 101 SER A N 1
ATOM 758 C CA . SER A 1 101 ? 20.697 -2.042 4.545 1.00 79.81 101 SER A CA 1
ATOM 759 C C . SER A 1 101 ? 20.162 -1.248 5.733 1.00 79.81 101 SER A C 1
ATOM 761 O O . SER A 1 101 ? 20.918 -0.565 6.422 1.00 79.81 101 SER A O 1
ATOM 763 N N . LEU A 1 102 ? 18.869 -1.417 6.030 1.00 76.62 102 LEU A N 1
ATOM 764 C CA . LEU A 1 102 ? 18.245 -0.966 7.283 1.00 76.62 102 LEU A CA 1
ATOM 765 C C . LEU A 1 102 ? 18.699 -1.780 8.510 1.00 76.62 102 LEU A C 1
ATOM 767 O O . LEU A 1 102 ? 18.265 -1.523 9.635 1.00 76.62 102 LEU A O 1
ATOM 771 N N . GLY A 1 103 ? 19.549 -2.789 8.305 1.00 76.62 103 GLY A N 1
ATOM 772 C CA . GLY A 1 103 ? 19.971 -3.723 9.336 1.00 76.62 103 GLY A CA 1
ATOM 773 C C . GLY A 1 103 ? 18.871 -4.725 9.706 1.00 76.62 103 GLY A C 1
ATOM 774 O O . GLY A 1 103 ? 17.958 -5.016 8.930 1.00 76.62 103 GLY A O 1
ATOM 775 N N . GLY A 1 104 ? 18.971 -5.284 10.916 1.00 72.69 104 GLY A N 1
ATOM 776 C CA . GLY A 1 104 ? 18.074 -6.329 11.433 1.00 72.69 104 GLY A CA 1
ATOM 777 C C . GLY A 1 104 ? 16.801 -5.829 12.130 1.00 72.69 104 GLY A C 1
ATOM 778 O O . GLY A 1 104 ? 16.156 -6.599 12.840 1.00 72.69 104 GLY A O 1
ATOM 779 N N . CYS A 1 105 ? 16.446 -4.550 11.987 1.00 78.12 105 CYS A N 1
ATOM 780 C CA . CYS A 1 105 ? 15.294 -3.953 12.663 1.00 78.12 105 CYS A CA 1
ATOM 781 C C . CYS A 1 105 ? 13.969 -4.414 12.028 1.00 78.12 105 CYS A C 1
ATOM 783 O O . CYS A 1 105 ? 13.551 -3.900 10.996 1.00 78.12 105 CYS A O 1
ATOM 785 N N . ALA A 1 106 ? 13.275 -5.369 12.654 1.00 77.44 106 ALA A N 1
ATOM 786 C CA . ALA A 1 106 ? 12.009 -5.894 12.129 1.00 77.44 106 ALA A CA 1
ATOM 787 C C . ALA A 1 106 ? 10.889 -4.837 12.053 1.00 77.44 106 ALA A C 1
ATOM 789 O O . ALA A 1 106 ? 10.087 -4.863 11.124 1.00 77.44 106 ALA A O 1
ATOM 790 N N . SER A 1 107 ? 10.852 -3.890 12.997 1.00 83.50 107 SER A N 1
ATOM 791 C CA . SER A 1 107 ? 9.868 -2.798 13.026 1.00 83.50 107 SER A CA 1
ATOM 792 C C . SER A 1 107 ? 10.169 -1.665 12.041 1.00 83.50 107 SER A C 1
ATOM 794 O O . SER A 1 107 ? 9.364 -0.748 11.907 1.00 83.50 107 SER A O 1
ATOM 796 N N . CYS A 1 108 ? 11.312 -1.720 11.351 1.00 85.69 108 CYS A N 1
ATOM 797 C CA . CYS A 1 108 ? 11.703 -0.739 10.342 1.00 85.69 108 CYS A CA 1
ATOM 798 C C . CYS A 1 108 ? 11.158 -1.070 8.944 1.00 85.69 108 CYS A C 1
ATOM 800 O O . CYS A 1 108 ? 11.325 -0.270 8.030 1.00 85.69 108 CYS A O 1
ATOM 802 N N . TYR A 1 109 ? 10.534 -2.237 8.775 1.00 90.25 109 TYR A N 1
ATOM 803 C CA . TYR A 1 109 ? 9.902 -2.650 7.526 1.00 90.25 109 TYR A CA 1
ATOM 804 C C . TYR A 1 109 ? 8.378 -2.475 7.601 1.00 90.25 109 TYR A C 1
ATOM 806 O O . TYR A 1 109 ? 7.817 -2.496 8.702 1.00 90.25 109 TYR A O 1
ATOM 814 N N . PRO A 1 110 ? 7.687 -2.354 6.456 1.00 93.38 110 PRO A N 1
ATOM 815 C CA . PRO A 1 110 ? 6.235 -2.449 6.401 1.00 93.38 110 PRO A CA 1
ATOM 816 C C . PRO A 1 110 ? 5.741 -3.743 7.058 1.00 93.38 110 PRO A C 1
ATOM 818 O O . PRO A 1 110 ? 6.199 -4.841 6.736 1.00 93.38 110 PRO A O 1
ATOM 821 N N . GLN A 1 111 ? 4.830 -3.609 8.016 1.00 93.19 111 GLN A N 1
ATOM 822 C CA . GLN A 1 111 ? 4.316 -4.721 8.802 1.00 93.19 111 GLN A CA 1
ATOM 823 C C . GLN A 1 111 ? 3.227 -5.466 8.022 1.00 93.19 111 GLN A C 1
ATOM 825 O O . GLN A 1 111 ? 2.381 -4.820 7.400 1.00 93.19 111 GLN A O 1
ATOM 830 N N . PRO A 1 112 ? 3.226 -6.806 8.034 1.00 92.69 112 PRO A N 1
ATOM 831 C CA . PRO A 1 112 ? 2.263 -7.590 7.289 1.00 92.69 112 PRO A CA 1
ATOM 832 C C . PRO A 1 112 ? 0.930 -7.578 8.043 1.00 92.69 112 PRO A C 1
ATOM 834 O O . PRO A 1 112 ? 0.892 -7.587 9.275 1.00 92.69 112 PRO A O 1
ATOM 837 N N . VAL A 1 113 ? -0.164 -7.540 7.297 1.00 94.00 113 VAL A N 1
ATOM 838 C CA . VAL A 1 113 ? -1.514 -7.380 7.840 1.00 94.00 113 VAL A CA 1
ATOM 839 C C . VAL A 1 113 ? -2.326 -8.639 7.551 1.00 94.00 113 VAL A C 1
ATOM 841 O O . VAL A 1 113 ? -2.204 -9.226 6.478 1.00 94.00 113 VAL A O 1
ATOM 844 N N . ASP A 1 114 ? -3.138 -9.047 8.522 1.00 94.00 114 ASP A N 1
ATOM 845 C CA . ASP A 1 114 ? -4.164 -10.079 8.392 1.00 94.00 114 ASP A CA 1
ATOM 846 C C . ASP A 1 114 ? -5.481 -9.525 8.944 1.00 94.00 114 ASP A C 1
ATOM 848 O O . ASP A 1 114 ? -5.828 -9.718 10.114 1.00 94.00 114 ASP A O 1
ATOM 852 N N . LEU A 1 115 ? -6.215 -8.799 8.096 1.00 94.69 115 LEU A N 1
ATOM 853 C CA . LEU A 1 115 ? -7.483 -8.184 8.489 1.00 94.69 115 LEU A CA 1
ATOM 854 C C . LEU A 1 115 ? -8.564 -9.215 8.839 1.00 94.69 115 LEU A C 1
ATOM 856 O O . LEU A 1 115 ? -9.490 -8.876 9.572 1.00 94.69 115 LEU A O 1
ATOM 860 N N . ALA A 1 116 ? -8.450 -10.469 8.385 1.00 93.12 116 ALA A N 1
ATOM 861 C CA . ALA A 1 116 ? -9.415 -11.507 8.746 1.00 93.12 116 ALA A CA 1
ATOM 862 C C . ALA A 1 116 ? -9.372 -11.812 10.252 1.00 93.12 116 ALA A C 1
ATOM 864 O O . ALA A 1 116 ? -10.405 -12.111 10.856 1.00 93.12 116 ALA A O 1
ATOM 865 N N . SER A 1 117 ? -8.202 -11.657 10.882 1.00 93.62 117 SER A N 1
ATOM 866 C CA . SER A 1 117 ? -8.048 -11.852 12.325 1.00 93.62 117 SER A CA 1
ATOM 867 C C . SER A 1 117 ? -8.867 -10.855 13.157 1.00 93.62 117 SER A C 1
ATOM 869 O O . SER A 1 117 ? -9.299 -11.210 14.258 1.00 93.62 117 SER A O 1
ATOM 871 N N . LEU A 1 118 ? -9.172 -9.659 12.630 1.00 93.06 118 LEU A N 1
ATOM 872 C CA . LEU A 1 118 ? -9.985 -8.650 13.323 1.00 93.06 118 LEU A CA 1
ATOM 873 C C . LEU A 1 118 ? -11.384 -9.180 13.658 1.00 93.06 118 LEU A C 1
ATOM 875 O O . LEU A 1 118 ? -11.877 -8.956 14.762 1.00 93.06 118 LEU A O 1
ATOM 879 N N . ALA A 1 119 ? -11.996 -9.947 12.749 1.00 89.12 119 ALA A N 1
ATOM 880 C CA . ALA A 1 119 ? -13.318 -10.541 12.967 1.00 89.12 119 ALA A CA 1
ATOM 881 C C . ALA A 1 119 ? -13.331 -11.548 14.133 1.00 89.12 119 ALA A C 1
ATOM 883 O O . ALA A 1 119 ? -14.362 -11.760 14.765 1.00 89.12 119 ALA A O 1
ATOM 884 N N . SER A 1 120 ? -12.176 -12.144 14.441 1.00 91.38 120 SER A N 1
ATOM 885 C CA . SER A 1 120 ? -11.980 -13.064 15.568 1.00 91.38 120 SER A CA 1
ATOM 886 C C . SER A 1 120 ? -11.435 -12.393 16.838 1.00 91.38 120 SER A C 1
ATOM 888 O O . SER A 1 120 ? -11.050 -13.089 17.776 1.00 91.38 120 SER A O 1
ATOM 890 N N . GLY A 1 121 ? -11.383 -11.056 16.883 1.00 91.06 121 GLY A N 1
ATOM 891 C CA . GLY A 1 121 ? -10.825 -10.295 18.009 1.00 91.06 121 GLY A CA 1
ATOM 892 C C . GLY A 1 121 ? -9.293 -10.240 18.045 1.00 91.06 121 GLY A C 1
ATOM 893 O O . GLY A 1 121 ? -8.720 -9.894 19.077 1.00 91.06 121 GLY A O 1
ATOM 894 N N . GLY A 1 122 ? -8.629 -10.596 16.943 1.00 93.94 122 GLY A N 1
ATOM 895 C CA . GLY A 1 122 ? -7.191 -10.418 16.755 1.00 93.94 122 GLY A CA 1
ATOM 896 C C . GLY A 1 122 ? -6.797 -8.950 16.568 1.00 93.94 122 GLY A C 1
ATOM 897 O O . GLY A 1 122 ? -7.639 -8.057 16.481 1.00 93.94 122 GLY A O 1
ATOM 898 N N . ASP A 1 123 ? -5.493 -8.694 16.488 1.00 94.75 123 ASP A N 1
ATOM 899 C CA . ASP A 1 123 ? -4.934 -7.342 16.354 1.00 94.75 123 ASP A CA 1
ATOM 900 C C . ASP A 1 123 ? -4.784 -6.879 14.888 1.00 94.75 123 ASP A C 1
ATOM 902 O O . ASP A 1 123 ? -4.348 -5.756 14.614 1.00 94.75 123 ASP A O 1
ATOM 906 N N . GLY A 1 124 ? -5.178 -7.732 13.938 1.00 94.19 124 GLY A N 1
ATOM 907 C CA . GLY A 1 124 ? -5.101 -7.471 12.505 1.00 94.19 124 GLY A CA 1
ATOM 908 C C . GLY A 1 124 ? -3.688 -7.589 11.931 1.00 94.19 124 GLY A C 1
ATOM 909 O O . GLY A 1 124 ? -3.482 -7.277 10.758 1.00 94.19 124 GLY A O 1
ATOM 910 N N . MET A 1 125 ? -2.704 -8.018 12.721 1.00 94.06 125 MET A N 1
ATOM 911 C CA . MET A 1 125 ? -1.328 -8.187 12.272 1.00 94.06 125 MET A CA 1
ATOM 912 C C . MET A 1 125 ? -1.091 -9.634 11.847 1.00 94.06 125 MET A C 1
ATOM 914 O O . MET A 1 125 ? -1.425 -10.578 12.560 1.00 94.06 125 MET A O 1
ATOM 918 N N . ALA A 1 126 ? -0.467 -9.824 10.686 1.00 89.31 126 ALA A N 1
ATOM 919 C CA . ALA A 1 126 ? 0.011 -11.146 10.310 1.00 89.31 126 ALA A CA 1
ATOM 920 C C . ALA A 1 126 ? 1.283 -11.491 11.104 1.00 89.31 126 ALA A C 1
ATOM 922 O O . ALA A 1 126 ? 2.002 -10.615 11.593 1.00 89.31 126 ALA A O 1
ATOM 923 N N . ASP A 1 127 ? 1.607 -12.782 11.200 1.00 81.88 127 ASP A N 1
ATOM 924 C CA . ASP A 1 127 ? 2.818 -13.233 11.889 1.00 81.88 127 ASP A CA 1
ATOM 925 C C . ASP A 1 127 ? 4.071 -12.566 11.288 1.00 81.88 127 ASP A C 1
ATOM 927 O O . ASP A 1 127 ? 4.338 -12.637 10.087 1.00 81.88 127 ASP A O 1
ATOM 931 N N . ALA A 1 128 ? 4.878 -11.930 12.141 1.00 71.38 128 ALA A N 1
ATOM 932 C CA . ALA A 1 128 ? 6.080 -11.200 11.744 1.00 71.38 128 ALA A CA 1
ATOM 933 C C . ALA A 1 128 ? 7.173 -12.088 11.107 1.00 71.38 128 ALA A C 1
ATOM 935 O O . ALA A 1 128 ? 8.165 -11.560 10.584 1.00 71.38 128 ALA A O 1
ATOM 936 N N . ARG A 1 129 ? 7.026 -13.421 11.155 1.00 68.44 129 ARG A N 1
ATOM 937 C CA . ARG A 1 129 ? 7.813 -14.389 10.373 1.00 68.44 129 ARG A CA 1
ATOM 938 C C . ARG A 1 129 ? 7.504 -14.323 8.871 1.00 68.44 129 ARG A C 1
ATOM 940 O O . ARG A 1 129 ? 8.369 -14.711 8.091 1.00 68.44 129 ARG A O 1
ATOM 947 N N . TYR A 1 130 ? 6.333 -13.810 8.480 1.00 62.62 130 TYR A N 1
ATOM 948 C CA . TYR A 1 130 ? 5.931 -13.577 7.085 1.00 62.62 130 TYR A CA 1
ATOM 949 C C . TYR A 1 130 ? 6.436 -12.256 6.506 1.00 62.62 130 TYR A C 1
ATOM 951 O O . TYR A 1 130 ? 6.345 -12.053 5.296 1.00 62.62 130 TYR A O 1
ATOM 959 N N . VAL A 1 131 ? 7.016 -11.361 7.318 1.00 60.88 131 VAL A N 1
ATOM 960 C CA . VAL A 1 131 ? 7.887 -10.329 6.747 1.00 60.88 131 VAL A CA 1
ATOM 961 C C . VAL A 1 131 ? 9.000 -11.089 6.052 1.00 60.88 131 VAL A C 1
ATOM 963 O O . VAL A 1 131 ? 9.720 -11.838 6.716 1.00 60.88 131 VAL A O 1
ATOM 966 N N . ALA A 1 132 ? 9.139 -10.929 4.738 1.00 55.28 132 ALA A N 1
ATOM 967 C CA . ALA A 1 132 ? 10.247 -11.488 3.981 1.00 55.28 132 ALA A CA 1
ATOM 968 C C . ALA A 1 132 ? 11.553 -10.821 4.451 1.00 55.28 132 ALA A C 1
ATOM 970 O O . ALA A 1 132 ? 12.114 -9.930 3.820 1.00 55.28 132 ALA A O 1
ATOM 971 N N . ARG A 1 133 ? 12.042 -11.247 5.621 1.00 56.00 133 ARG A N 1
ATOM 972 C CA . ARG A 1 133 ? 13.324 -10.843 6.211 1.00 56.00 133 ARG A CA 1
ATOM 973 C C . ARG A 1 133 ? 14.487 -11.403 5.399 1.00 56.00 133 ARG A C 1
ATOM 975 O O . ARG A 1 133 ? 15.626 -10.982 5.575 1.00 56.00 133 ARG A O 1
ATOM 982 N N . ARG A 1 134 ? 14.199 -12.377 4.531 1.00 51.78 134 ARG A N 1
ATOM 983 C CA . ARG A 1 134 ? 15.156 -12.990 3.622 1.00 51.78 134 ARG A CA 1
ATOM 984 C C . ARG A 1 134 ? 15.264 -12.128 2.375 1.00 51.78 134 ARG A C 1
ATOM 986 O O . ARG A 1 134 ? 14.258 -11.766 1.772 1.00 51.78 134 ARG A O 1
ATOM 993 N N . SER A 1 135 ? 16.502 -11.825 2.003 1.00 58.84 135 SER A N 1
ATOM 994 C CA . SER A 1 135 ? 16.873 -11.235 0.723 1.00 58.84 135 SER A CA 1
ATOM 995 C C . SER A 1 135 ? 16.281 -12.074 -0.411 1.00 58.84 135 SER A C 1
ATOM 997 O O . SER A 1 135 ? 16.868 -13.073 -0.828 1.00 58.84 135 SER A O 1
ATOM 999 N N . THR A 1 136 ? 15.096 -11.706 -0.886 1.00 67.88 136 THR A N 1
ATOM 1000 C CA . THR A 1 136 ? 14.575 -12.266 -2.128 1.00 67.88 136 THR A CA 1
ATOM 1001 C C . THR A 1 136 ? 15.315 -11.548 -3.235 1.00 67.88 136 THR A C 1
ATOM 1003 O O . THR A 1 136 ? 15.189 -10.333 -3.388 1.00 67.88 136 THR A O 1
ATOM 1006 N N . PHE A 1 137 ? 16.160 -12.285 -3.950 1.00 70.44 137 PHE A N 1
ATOM 1007 C CA . PHE A 1 137 ? 16.922 -11.713 -5.045 1.00 70.44 137 PHE A CA 1
ATOM 1008 C C . PHE A 1 137 ? 15.946 -11.132 -6.076 1.00 70.44 137 PHE A C 1
ATOM 1010 O O . PHE A 1 137 ? 15.014 -11.813 -6.498 1.00 70.44 137 PHE A O 1
ATOM 1017 N N . GLY A 1 138 ? 16.137 -9.864 -6.442 1.00 84.06 138 GLY A N 1
ATOM 1018 C CA . GLY A 1 138 ? 15.309 -9.187 -7.439 1.00 84.06 138 GLY A CA 1
ATOM 1019 C C . GLY A 1 138 ? 14.226 -8.246 -6.907 1.00 84.06 138 GLY A C 1
ATOM 1020 O O . GLY A 1 138 ? 13.504 -7.709 -7.734 1.00 84.06 138 GLY A O 1
ATOM 1021 N N . LYS A 1 139 ? 14.111 -7.996 -5.593 1.00 89.50 139 LYS A N 1
ATOM 1022 C CA . LYS A 1 139 ? 13.256 -6.921 -5.046 1.00 89.50 139 LYS A CA 1
ATOM 1023 C C . LYS A 1 139 ? 13.863 -6.258 -3.798 1.00 89.50 139 LYS A C 1
ATOM 1025 O O . LYS A 1 139 ? 14.742 -6.858 -3.174 1.00 89.50 139 LYS A O 1
ATOM 1030 N N . PRO A 1 140 ? 13.395 -5.058 -3.400 1.00 91.38 140 PRO A N 1
ATOM 1031 C CA . PRO A 1 140 ? 13.827 -4.424 -2.158 1.00 91.38 140 PRO A CA 1
ATOM 1032 C C . PRO A 1 140 ? 13.605 -5.300 -0.914 1.00 91.38 140 PRO A C 1
ATOM 1034 O O . PRO A 1 140 ? 12.570 -5.957 -0.773 1.00 91.38 140 PRO A O 1
ATOM 1037 N N . GLN A 1 141 ? 14.580 -5.305 0.002 1.00 89.38 141 GLN A N 1
ATOM 1038 C CA . GLN A 1 141 ? 14.522 -6.099 1.235 1.00 89.38 141 GLN A CA 1
ATOM 1039 C C . GLN A 1 141 ? 13.352 -5.659 2.128 1.00 89.38 141 GLN A C 1
ATOM 1041 O O . GLN A 1 141 ? 13.126 -4.468 2.317 1.00 89.38 141 GLN A O 1
ATOM 1046 N N . GLY A 1 142 ? 12.640 -6.628 2.712 1.00 88.12 142 GLY A N 1
ATOM 1047 C CA . GLY A 1 142 ? 11.566 -6.384 3.677 1.00 88.12 142 GLY A CA 1
ATOM 1048 C C . GLY A 1 142 ? 10.215 -5.999 3.076 1.00 88.12 142 GLY A C 1
ATOM 1049 O O . GLY A 1 142 ? 9.246 -5.884 3.822 1.00 88.12 142 GLY A O 1
ATOM 1050 N N . LEU A 1 143 ? 10.115 -5.868 1.749 1.00 90.81 143 LEU A N 1
ATOM 1051 C CA . LEU A 1 143 ? 8.820 -5.821 1.075 1.00 90.81 143 LEU A CA 1
ATOM 1052 C C . LEU A 1 143 ? 8.144 -7.201 1.096 1.00 90.81 143 LEU A C 1
ATOM 1054 O O . LEU A 1 143 ? 8.824 -8.223 0.938 1.00 90.81 143 LEU A O 1
ATOM 1058 N N . PRO A 1 144 ? 6.810 -7.254 1.249 1.00 89.50 144 PRO A N 1
ATOM 1059 C CA . PRO A 1 144 ? 6.070 -8.512 1.313 1.00 89.50 144 PRO A CA 1
ATOM 1060 C C . PRO A 1 144 ? 6.159 -9.296 -0.008 1.00 89.50 144 PRO A C 1
ATOM 1062 O O . PRO A 1 144 ? 6.482 -8.749 -1.064 1.00 89.50 144 PRO A O 1
ATOM 1065 N N . ASP A 1 145 ? 5.862 -10.595 0.031 1.00 88.88 145 ASP A N 1
ATOM 1066 C CA . ASP A 1 145 ? 5.999 -11.493 -1.130 1.00 88.88 145 ASP A CA 1
ATOM 1067 C C . ASP A 1 145 ? 5.042 -11.223 -2.278 1.00 88.88 145 ASP A C 1
ATOM 1069 O O . ASP A 1 145 ? 5.377 -11.491 -3.428 1.00 88.88 145 ASP A O 1
ATOM 1073 N N . TRP A 1 146 ? 3.909 -10.596 -1.991 1.00 91.44 146 TRP A N 1
ATOM 1074 C CA . TRP A 1 146 ? 2.970 -10.185 -3.022 1.00 91.44 146 TRP A CA 1
ATOM 1075 C C . TRP A 1 146 ? 3.438 -8.941 -3.803 1.00 91.44 146 TRP A C 1
ATOM 1077 O O . TRP A 1 146 ? 2.935 -8.702 -4.899 1.00 91.44 146 TRP A O 1
ATOM 1087 N N . VAL A 1 147 ? 4.420 -8.172 -3.306 1.00 92.25 147 VAL A N 1
ATOM 1088 C CA . VAL A 1 147 ? 4.992 -7.029 -4.039 1.00 92.25 147 VAL A CA 1
ATOM 1089 C C . VAL A 1 147 ? 6.099 -7.508 -4.980 1.00 92.25 147 VAL A C 1
ATOM 1091 O O . VAL A 1 147 ? 7.117 -8.056 -4.551 1.00 92.25 147 VAL A O 1
ATOM 1094 N N . SER A 1 148 ? 5.905 -7.256 -6.275 1.00 91.00 148 SER A N 1
ATOM 1095 C CA . SER A 1 148 ? 6.903 -7.477 -7.326 1.00 91.00 148 SER A CA 1
ATOM 1096 C C . SER A 1 148 ? 7.725 -6.209 -7.554 1.00 91.00 148 SER A C 1
ATOM 1098 O O . SER A 1 148 ? 7.192 -5.109 -7.476 1.00 91.00 148 SER A O 1
ATOM 1100 N N . ALA A 1 149 ? 9.007 -6.351 -7.893 1.00 89.62 149 ALA A N 1
ATOM 1101 C CA . ALA A 1 149 ? 9.832 -5.245 -8.394 1.00 89.62 149 ALA A CA 1
ATOM 1102 C C . ALA A 1 149 ? 9.871 -5.175 -9.930 1.00 89.62 149 ALA A C 1
ATOM 1104 O O . ALA A 1 149 ? 10.514 -4.296 -10.495 1.00 89.62 149 ALA A O 1
ATOM 1105 N N . ILE A 1 150 ? 9.222 -6.122 -10.615 1.00 89.31 150 ILE A N 1
ATOM 1106 C CA . ILE A 1 150 ? 9.182 -6.192 -12.074 1.00 89.31 150 ILE A CA 1
ATOM 1107 C C . ILE A 1 150 ? 7.815 -5.671 -12.523 1.00 89.31 150 ILE A C 1
ATOM 1109 O O . ILE A 1 150 ? 6.817 -6.373 -12.334 1.00 89.31 150 ILE A O 1
ATOM 1113 N N . PRO A 1 151 ? 7.742 -4.481 -13.146 1.00 88.56 151 PRO A N 1
ATOM 1114 C CA . PRO A 1 151 ? 6.480 -3.898 -13.591 1.00 88.56 151 PRO A CA 1
ATOM 1115 C C . PRO A 1 151 ? 5.932 -4.540 -14.871 1.00 88.56 151 PRO A C 1
ATOM 1117 O O . PRO A 1 151 ? 4.930 -4.078 -15.394 1.00 88.56 151 PRO A O 1
ATOM 1120 N N . GLY A 1 152 ? 6.554 -5.583 -15.423 1.00 89.81 152 GLY A N 1
ATOM 1121 C CA . GLY A 1 152 ? 6.134 -6.206 -16.683 1.00 89.81 152 GLY A CA 1
ATOM 1122 C C . GLY A 1 152 ? 6.802 -5.586 -17.917 1.00 89.81 152 GLY A C 1
ATOM 1123 O O . GLY A 1 152 ? 7.949 -5.145 -17.857 1.00 89.81 152 GLY A O 1
ATOM 1124 N N . ARG A 1 153 ? 6.121 -5.613 -19.071 1.00 90.31 153 ARG A N 1
ATOM 1125 C CA . ARG A 1 153 ? 6.700 -5.209 -20.368 1.00 90.31 153 ARG A CA 1
ATOM 1126 C C . ARG A 1 153 ? 6.766 -3.684 -20.507 1.00 90.31 153 ARG A C 1
ATOM 1128 O O . ARG A 1 153 ? 5.790 -2.994 -20.240 1.00 90.31 153 ARG A O 1
ATOM 1135 N N . PHE A 1 154 ? 7.893 -3.155 -20.990 1.00 85.94 154 PHE A N 1
ATOM 1136 C CA . PHE A 1 154 ? 8.082 -1.708 -21.188 1.00 85.94 154 PHE A CA 1
ATOM 1137 C C . PHE A 1 154 ? 7.172 -1.114 -22.277 1.00 85.94 154 PHE A C 1
ATOM 1139 O O . PHE A 1 154 ? 6.769 0.035 -22.176 1.00 85.94 154 PHE A O 1
ATOM 1146 N N . ASN A 1 155 ? 6.826 -1.903 -23.296 1.00 90.44 155 ASN A N 1
ATOM 1147 C CA . ASN A 1 155 ? 5.975 -1.505 -24.420 1.00 90.44 155 ASN A CA 1
ATOM 1148 C C . ASN A 1 155 ? 4.502 -1.922 -24.255 1.00 90.44 155 ASN A C 1
ATOM 1150 O O . ASN A 1 155 ? 3.772 -1.983 -25.244 1.00 90.44 155 ASN A O 1
ATOM 1154 N N . ALA A 1 156 ? 4.083 -2.284 -23.041 1.00 94.00 156 ALA A N 1
ATOM 1155 C CA . ALA A 1 156 ? 2.684 -2.582 -22.770 1.00 94.00 156 ALA A CA 1
ATOM 1156 C C . ALA A 1 156 ? 1.812 -1.322 -22.945 1.00 94.00 156 ALA A C 1
ATOM 1158 O O . ALA A 1 156 ? 2.291 -0.214 -22.686 1.00 94.00 156 ALA A O 1
ATOM 1159 N N . PRO A 1 157 ? 0.550 -1.474 -23.385 1.00 95.31 157 PRO A N 1
ATOM 1160 C CA . PRO A 1 157 ? -0.371 -0.351 -23.501 1.00 95.31 157 PRO A CA 1
ATOM 1161 C C . PRO A 1 157 ? -0.610 0.290 -22.132 1.00 95.31 157 PRO A C 1
ATOM 1163 O O . PRO A 1 157 ? -0.603 -0.395 -21.109 1.00 95.31 157 PRO A O 1
ATOM 1166 N N . GLY A 1 158 ? -0.825 1.600 -22.129 1.00 95.19 158 GLY A N 1
ATOM 1167 C CA . GLY A 1 158 ? -1.234 2.337 -20.943 1.00 95.19 158 GLY A CA 1
ATOM 1168 C C . GLY A 1 158 ? -2.630 1.950 -20.462 1.00 95.19 158 GLY A C 1
ATOM 1169 O O . GLY A 1 158 ? -3.482 1.576 -21.266 1.00 95.19 158 GLY A O 1
ATOM 1170 N N . LEU A 1 159 ? -2.848 2.047 -19.155 1.00 96.06 159 LEU A N 1
ATOM 1171 C CA . LEU A 1 159 ? -4.130 1.861 -18.494 1.00 96.06 159 LEU A CA 1
ATOM 1172 C C . LEU A 1 159 ? -4.268 2.902 -17.379 1.00 96.06 159 LEU A C 1
ATOM 1174 O O . LEU A 1 159 ? -3.407 3.021 -16.505 1.00 96.06 159 LEU A O 1
ATOM 1178 N N . THR A 1 160 ? -5.346 3.669 -17.431 1.00 95.81 160 THR A N 1
ATOM 1179 C CA . THR A 1 160 ? -5.713 4.680 -16.433 1.00 95.81 160 THR A CA 1
ATOM 1180 C C . THR A 1 160 ? -6.702 4.110 -15.417 1.00 95.81 160 THR A C 1
ATOM 1182 O O . THR A 1 160 ? -7.401 3.129 -15.688 1.00 95.81 160 THR A O 1
ATOM 1185 N N . LEU A 1 161 ? -6.821 4.759 -14.254 1.00 95.06 161 LEU A N 1
ATOM 1186 C CA . LEU A 1 161 ? -7.841 4.413 -13.260 1.00 95.06 161 LEU A CA 1
ATOM 1187 C C . LEU A 1 161 ? -9.263 4.531 -13.839 1.00 95.06 161 LEU A C 1
ATOM 1189 O O . LEU A 1 161 ? -10.079 3.629 -13.669 1.00 95.06 161 LEU A O 1
ATOM 1193 N N . GLY A 1 162 ? -9.527 5.586 -14.617 1.00 95.38 162 GLY A N 1
ATOM 1194 C CA . GLY A 1 162 ? -10.824 5.796 -15.265 1.00 95.38 162 GLY A CA 1
ATOM 1195 C C . GLY A 1 162 ? -11.203 4.691 -16.259 1.00 95.38 162 GLY A C 1
ATOM 1196 O O . GLY A 1 162 ? -12.370 4.313 -16.339 1.00 95.38 162 GLY A O 1
ATOM 1197 N N . GLU A 1 163 ? -10.241 4.119 -16.989 1.00 96.69 163 GLU A N 1
ATOM 1198 C CA . GLU A 1 163 ? -10.496 2.960 -17.858 1.00 96.69 163 GLU A CA 1
ATOM 1199 C C . GLU A 1 163 ? -10.811 1.694 -17.053 1.00 96.69 163 GLU A C 1
ATOM 1201 O O . GLU A 1 163 ? -11.684 0.922 -17.450 1.00 96.69 163 GLU A O 1
ATOM 1206 N N . ILE A 1 164 ? -10.152 1.483 -15.908 1.00 96.88 164 ILE A N 1
ATOM 1207 C CA . ILE A 1 164 ? -10.467 0.366 -15.000 1.00 96.88 164 ILE A CA 1
ATOM 1208 C C . ILE A 1 164 ? -11.902 0.504 -14.479 1.00 96.88 164 ILE A C 1
ATOM 1210 O O . ILE A 1 164 ? -12.676 -0.451 -14.550 1.00 96.88 164 ILE A O 1
ATOM 1214 N N . GLU A 1 165 ? -12.296 1.697 -14.032 1.00 96.62 165 GLU A N 1
ATOM 1215 C CA . GLU A 1 165 ? -13.670 1.969 -13.599 1.00 96.62 165 GLU A CA 1
ATOM 1216 C C . GLU A 1 165 ? -14.696 1.736 -14.714 1.00 96.62 165 GLU A C 1
ATOM 1218 O O . GLU A 1 165 ? -15.787 1.222 -14.461 1.00 96.62 165 GLU A O 1
ATOM 1223 N N . GLN A 1 166 ? -14.371 2.104 -15.957 1.00 97.12 166 GLN A N 1
ATOM 1224 C CA . GLN A 1 166 ? -15.237 1.842 -17.107 1.00 97.12 166 GLN A CA 1
ATOM 1225 C C . GLN A 1 166 ? -15.416 0.341 -17.352 1.00 97.12 166 GLN A C 1
ATOM 1227 O O . GLN A 1 166 ? -16.535 -0.089 -17.628 1.00 97.12 166 GLN A O 1
ATOM 1232 N N . LEU A 1 167 ? -14.360 -0.465 -17.206 1.00 97.50 167 LEU A N 1
ATOM 1233 C CA . LEU A 1 167 ? -14.449 -1.925 -17.332 1.00 97.50 167 LEU A CA 1
ATOM 1234 C C . LEU A 1 167 ? -15.335 -2.544 -16.248 1.00 97.50 167 LEU A C 1
ATOM 1236 O O . LEU A 1 167 ? -16.140 -3.424 -16.564 1.00 97.50 167 LEU A O 1
ATOM 1240 N N . ILE A 1 168 ? -15.230 -2.054 -15.009 1.00 97.50 168 ILE A N 1
ATOM 1241 C CA . ILE A 1 168 ? -16.099 -2.460 -13.894 1.00 97.50 168 ILE A CA 1
ATOM 1242 C C . ILE A 1 168 ? -17.558 -2.105 -14.211 1.00 97.50 168 ILE A C 1
ATOM 1244 O O . ILE A 1 168 ? -18.428 -2.974 -14.168 1.00 97.50 168 ILE A O 1
ATOM 1248 N N . LYS A 1 169 ? -17.832 -0.855 -14.610 1.00 97.12 169 LYS A N 1
ATOM 1249 C CA . LYS A 1 169 ? -19.184 -0.381 -14.975 1.00 97.12 169 LYS A CA 1
ATOM 1250 C C . LYS A 1 169 ? -19.776 -1.138 -16.167 1.00 97.12 169 LYS A C 1
ATOM 1252 O O . LYS A 1 169 ? -20.989 -1.311 -16.236 1.00 97.12 169 LYS A O 1
ATOM 1257 N N . ALA A 1 170 ? -18.932 -1.605 -17.085 1.00 97.88 170 ALA A N 1
ATOM 1258 C CA . ALA A 1 170 ? -19.330 -2.440 -18.213 1.00 97.88 170 ALA A CA 1
ATOM 1259 C C . ALA A 1 170 ? -19.630 -3.903 -17.825 1.00 97.88 170 ALA A C 1
ATOM 1261 O O . ALA A 1 170 ? -20.060 -4.674 -18.681 1.00 97.88 170 ALA A O 1
ATOM 1262 N N . GLY A 1 171 ? -19.415 -4.299 -16.565 1.00 97.25 171 GLY A N 1
ATOM 1263 C CA . GLY A 1 171 ? -19.639 -5.667 -16.094 1.00 97.25 171 GLY A CA 1
ATOM 1264 C C . GLY A 1 171 ? -18.563 -6.658 -16.543 1.00 97.25 171 GLY A C 1
ATOM 1265 O O . GLY A 1 171 ? -18.832 -7.857 -16.620 1.00 97.25 171 GLY A O 1
ATOM 1266 N N . THR A 1 172 ? -17.357 -6.178 -16.862 1.00 97.69 172 THR A N 1
ATOM 1267 C CA . THR A 1 172 ? -16.227 -7.052 -17.215 1.00 97.69 172 THR A CA 1
ATOM 1268 C C . THR A 1 172 ? -15.854 -7.917 -16.000 1.00 97.69 172 THR A C 1
ATOM 1270 O O . THR A 1 172 ? -15.745 -7.377 -14.896 1.00 97.69 172 THR A O 1
ATOM 1273 N N . PRO A 1 173 ? -15.637 -9.239 -16.146 1.00 97.75 173 PRO A N 1
ATOM 1274 C CA . PRO A 1 173 ? -15.276 -10.098 -15.020 1.00 97.75 173 PRO A CA 1
ATOM 1275 C C . PRO A 1 173 ? -13.995 -9.639 -14.308 1.00 97.75 173 PRO A C 1
ATOM 1277 O O . PRO A 1 173 ? -12.985 -9.355 -14.952 1.00 97.75 173 PRO A O 1
ATOM 1280 N N . ALA A 1 174 ? -14.003 -9.636 -12.972 1.00 97.62 174 ALA A N 1
ATOM 1281 C CA . ALA A 1 174 ? -12.861 -9.213 -12.154 1.00 97.62 174 ALA A CA 1
ATOM 1282 C C . ALA A 1 174 ? -11.516 -9.888 -12.522 1.00 97.62 174 ALA A C 1
ATOM 1284 O O . ALA A 1 174 ? -10.526 -9.158 -12.633 1.00 97.62 174 ALA A O 1
ATOM 1285 N N . PRO A 1 175 ? -11.452 -11.208 -12.815 1.00 97.75 175 PRO A N 1
ATOM 1286 C CA . PRO A 1 175 ? -10.201 -11.840 -13.238 1.00 97.75 175 PRO A CA 1
ATOM 1287 C C . PRO A 1 175 ? -9.648 -11.266 -14.548 1.00 97.75 175 PRO A C 1
ATOM 1289 O O . PRO A 1 175 ? -8.439 -11.109 -14.699 1.00 97.75 175 PRO A O 1
ATOM 1292 N N . GLU A 1 176 ? -10.525 -10.911 -15.492 1.00 97.75 176 GLU A N 1
ATOM 1293 C CA . GLU A 1 176 ? -10.135 -10.321 -16.776 1.00 97.75 176 GLU A CA 1
ATOM 1294 C C . GLU A 1 176 ? -9.589 -8.899 -16.589 1.00 97.75 176 GLU A C 1
ATOM 1296 O O . GLU A 1 176 ? -8.550 -8.550 -17.156 1.00 97.75 176 GLU A O 1
ATOM 1301 N N . ILE A 1 177 ? -10.232 -8.097 -15.733 1.00 97.81 177 ILE A N 1
ATOM 1302 C CA . ILE A 1 177 ? -9.739 -6.761 -15.368 1.00 97.81 177 ILE A CA 1
ATOM 1303 C C . ILE A 1 177 ? -8.368 -6.873 -14.684 1.00 97.81 177 ILE A C 1
ATOM 1305 O O . ILE A 1 177 ? -7.437 -6.152 -15.049 1.00 97.81 177 ILE A O 1
ATOM 1309 N N . ALA A 1 178 ? -8.214 -7.797 -13.732 1.00 97.31 178 ALA A N 1
ATOM 1310 C CA . ALA A 1 178 ? -6.961 -8.018 -13.015 1.00 97.31 178 ALA A CA 1
ATOM 1311 C C . ALA A 1 178 ? -5.817 -8.439 -13.956 1.00 97.31 178 ALA A C 1
ATOM 1313 O O . ALA A 1 178 ? -4.712 -7.895 -13.868 1.00 97.31 178 ALA A O 1
ATOM 1314 N N . GLU A 1 179 ? -6.072 -9.349 -14.900 1.00 96.88 179 GLU A N 1
ATOM 1315 C CA . GLU A 1 179 ? -5.094 -9.721 -15.929 1.00 96.88 179 GLU A CA 1
ATOM 1316 C C . GLU A 1 179 ? -4.726 -8.537 -16.827 1.00 96.88 179 GLU A C 1
ATOM 1318 O O . GLU A 1 179 ? -3.542 -8.296 -17.090 1.00 96.88 179 GLU A O 1
ATOM 1323 N N . ARG A 1 180 ? -5.711 -7.730 -17.237 1.00 96.94 180 ARG A N 1
ATOM 1324 C CA . ARG A 1 180 ? -5.455 -6.521 -18.025 1.00 96.94 180 ARG A CA 1
ATOM 1325 C C . ARG A 1 180 ? -4.581 -5.521 -17.269 1.00 96.94 180 ARG A C 1
ATOM 1327 O O . ARG A 1 180 ? -3.649 -4.980 -17.864 1.00 96.94 180 ARG A O 1
ATOM 1334 N N . ILE A 1 181 ? -4.814 -5.314 -15.973 1.00 96.56 181 ILE A N 1
ATOM 1335 C CA . ILE A 1 181 ? -3.971 -4.465 -15.115 1.00 96.56 181 ILE A CA 1
ATOM 1336 C C . ILE A 1 181 ? -2.528 -4.986 -15.085 1.00 96.56 181 ILE A C 1
ATOM 1338 O O . ILE A 1 181 ? -1.585 -4.228 -15.332 1.00 96.56 181 ILE A O 1
ATOM 1342 N N . ARG A 1 182 ? -2.335 -6.290 -14.845 1.00 95.94 182 ARG A N 1
ATOM 1343 C CA . ARG A 1 182 ? -0.998 -6.911 -14.810 1.00 95.94 182 ARG A CA 1
ATOM 1344 C C . ARG A 1 182 ? -0.260 -6.738 -16.140 1.00 95.94 182 ARG A C 1
ATOM 1346 O O . ARG A 1 182 ? 0.940 -6.440 -16.137 1.00 95.94 182 ARG A O 1
ATOM 1353 N N . ALA A 1 183 ? -0.977 -6.866 -17.255 1.00 96.25 183 ALA A N 1
ATOM 1354 C CA . ALA A 1 183 ? -0.436 -6.794 -18.610 1.00 96.25 183 ALA A CA 1
ATOM 1355 C C . ALA A 1 183 ? -0.190 -5.370 -19.149 1.00 96.25 183 ALA A C 1
ATOM 1357 O O . ALA A 1 183 ? 0.515 -5.242 -20.150 1.00 96.25 183 ALA A O 1
ATOM 1358 N N . SER A 1 184 ? -0.738 -4.326 -18.520 1.00 96.81 184 SER A N 1
ATOM 1359 C CA . SER A 1 184 ? -0.676 -2.928 -19.002 1.00 96.81 184 SER A CA 1
ATOM 1360 C C . SER A 1 184 ? 0.473 -2.130 -18.366 1.00 96.81 184 SER A C 1
ATOM 1362 O O . SER A 1 184 ? 1.244 -2.686 -17.598 1.00 96.81 184 SER A O 1
ATOM 1364 N N . ARG A 1 185 ? 0.636 -0.842 -18.667 1.00 95.56 185 ARG A N 1
ATOM 1365 C CA . ARG A 1 185 ? 1.392 0.129 -17.850 1.00 95.56 185 ARG A CA 1
ATOM 1366 C C . ARG A 1 185 ? 0.400 1.035 -17.139 1.00 95.56 185 ARG A C 1
ATOM 1368 O O . ARG A 1 185 ? -0.587 1.392 -17.772 1.00 95.56 185 ARG A O 1
ATOM 1375 N N . LEU A 1 186 ? 0.626 1.430 -15.889 1.00 94.31 186 LEU A N 1
ATOM 1376 C CA . LEU A 1 186 ? -0.248 2.439 -15.290 1.00 94.31 186 LEU A CA 1
ATOM 1377 C C . LEU A 1 186 ? 0.197 3.830 -15.735 1.00 94.31 186 LEU A C 1
ATOM 1379 O O . LEU A 1 186 ? 1.386 4.155 -15.775 1.00 94.31 186 LEU A O 1
ATOM 1383 N N . HIS A 1 187 ? -0.780 4.650 -16.097 1.00 88.94 187 HIS A N 1
ATOM 1384 C CA . HIS A 1 187 ? -0.574 6.088 -16.189 1.00 88.94 187 HIS A CA 1
ATOM 1385 C C . HIS A 1 187 ? -0.688 6.720 -14.797 1.00 88.94 187 HIS A C 1
ATOM 1387 O O . HIS A 1 187 ? -1.255 6.129 -13.883 1.00 88.94 187 HIS A O 1
ATOM 1393 N N . ASP A 1 188 ? -0.099 7.906 -14.637 1.00 84.06 188 ASP A N 1
ATOM 1394 C CA . ASP A 1 188 ? -0.253 8.743 -13.439 1.00 84.06 188 ASP A CA 1
ATOM 1395 C C . ASP A 1 188 ? 0.214 8.109 -12.114 1.00 84.06 188 ASP A C 1
ATOM 1397 O O . ASP A 1 188 ? -0.254 8.469 -11.043 1.00 84.06 188 ASP A O 1
ATOM 1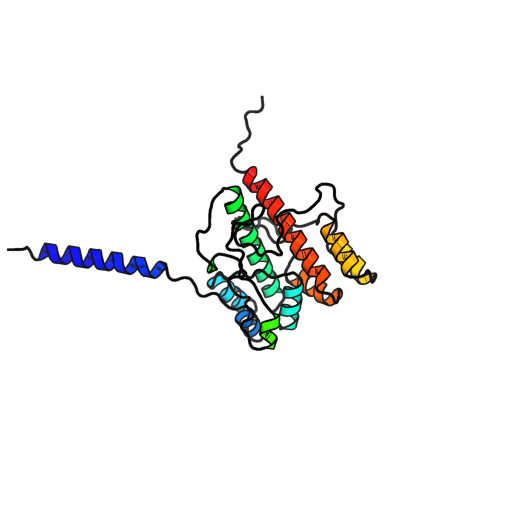401 N N . ILE A 1 189 ? 1.219 7.222 -12.161 1.00 80.44 189 ILE A N 1
ATOM 1402 C CA . ILE A 1 189 ? 1.840 6.582 -10.975 1.00 80.44 189 ILE A CA 1
ATOM 1403 C C . ILE A 1 189 ? 2.366 7.624 -9.964 1.00 80.44 189 ILE A C 1
ATOM 1405 O O . ILE A 1 189 ? 2.451 7.371 -8.763 1.00 80.44 189 ILE A O 1
ATOM 1409 N N . ILE A 1 190 ? 2.744 8.810 -10.447 1.00 79.88 190 ILE A N 1
ATOM 1410 C CA . ILE A 1 190 ? 3.210 9.924 -9.622 1.00 79.88 190 ILE A CA 1
ATOM 1411 C C . ILE A 1 190 ? 2.095 10.960 -9.561 1.00 79.88 190 ILE A C 1
ATOM 1413 O O . ILE A 1 190 ? 1.738 11.545 -10.584 1.00 79.88 190 ILE A O 1
ATOM 1417 N N . GLY A 1 191 ? 1.587 11.219 -8.356 1.00 74.62 191 GLY A N 1
ATOM 1418 C CA . GLY A 1 191 ? 0.551 12.219 -8.144 1.00 74.62 191 GLY A CA 1
ATOM 1419 C C . GLY A 1 191 ? 1.009 13.616 -8.576 1.00 74.62 191 GLY A C 1
ATOM 1420 O O . GLY A 1 191 ? 2.159 14.014 -8.373 1.00 74.62 191 GLY A O 1
ATOM 1421 N N . THR A 1 192 ? 0.090 14.402 -9.132 1.00 63.06 192 THR A N 1
ATOM 1422 C CA . THR A 1 192 ? 0.343 15.758 -9.656 1.00 63.06 192 THR A CA 1
ATOM 1423 C C . THR A 1 192 ? 0.412 16.846 -8.574 1.00 63.06 192 THR A C 1
ATOM 1425 O O . THR A 1 192 ? 0.464 18.030 -8.899 1.00 63.06 192 THR A O 1
ATOM 1428 N N . GLY A 1 193 ? 0.475 16.474 -7.287 1.00 55.25 193 GLY A N 1
ATOM 1429 C CA . GLY A 1 193 ? 0.354 17.358 -6.111 1.00 55.25 193 GLY A CA 1
ATOM 1430 C C . GLY A 1 193 ? 1.421 18.452 -5.924 1.00 55.25 193 GLY A C 1
ATOM 1431 O O . GLY A 1 193 ? 1.441 19.118 -4.888 1.00 55.25 193 GLY A O 1
ATOM 1432 N N . GLY A 1 194 ? 2.283 18.676 -6.918 1.00 46.62 194 GLY A N 1
ATOM 1433 C CA . GLY A 1 194 ? 3.283 19.737 -6.948 1.00 46.62 194 GLY A CA 1
ATOM 1434 C C . GLY A 1 194 ? 4.430 19.536 -5.952 1.00 46.62 194 GLY A C 1
ATOM 1435 O O . GLY A 1 194 ? 4.287 18.938 -4.889 1.00 46.62 194 GLY A O 1
ATOM 1436 N N . LEU A 1 195 ? 5.598 20.093 -6.273 1.00 50.34 195 LEU A N 1
ATOM 1437 C CA . LEU A 1 195 ? 6.745 20.207 -5.360 1.00 50.34 195 LEU A CA 1
ATOM 1438 C C . LEU A 1 195 ? 6.460 21.265 -4.272 1.00 50.34 195 LEU A C 1
ATOM 1440 O O . LEU A 1 195 ? 7.186 22.246 -4.139 1.00 50.34 195 LEU A O 1
ATOM 1444 N N . THR A 1 196 ? 5.349 21.153 -3.540 1.00 43.16 196 THR A N 1
ATOM 1445 C CA . THR A 1 196 ? 4.852 22.256 -2.692 1.00 43.16 196 THR A CA 1
ATOM 1446 C C . THR A 1 196 ? 5.574 22.396 -1.356 1.00 43.16 196 THR A C 1
ATOM 1448 O O . THR A 1 196 ? 5.358 23.365 -0.633 1.00 43.16 196 THR A O 1
ATOM 1451 N N . ARG A 1 197 ? 6.506 21.501 -1.036 1.00 46.75 197 ARG A N 1
ATOM 1452 C CA . ARG A 1 197 ? 7.513 21.649 0.023 1.00 46.75 197 ARG A CA 1
ATOM 1453 C C . ARG A 1 197 ? 8.779 20.960 -0.477 1.00 46.75 197 ARG A C 1
ATOM 1455 O O . ARG A 1 197 ? 8.697 20.163 -1.407 1.00 46.75 197 ARG A O 1
ATOM 1462 N N . ILE A 1 198 ? 9.933 21.219 0.134 1.00 54.09 198 ILE A N 1
ATOM 1463 C CA . ILE A 1 198 ? 11.182 20.460 -0.086 1.00 54.09 198 ILE A CA 1
ATOM 1464 C C . ILE A 1 198 ? 10.993 19.032 0.481 1.00 54.09 198 ILE A C 1
ATOM 1466 O O . ILE A 1 198 ? 11.673 18.601 1.404 1.00 54.09 198 ILE A O 1
ATOM 1470 N N . SER A 1 199 ? 9.965 18.326 0.018 1.00 53.16 199 SER A N 1
ATOM 1471 C CA . SER A 1 199 ? 9.706 16.928 0.297 1.00 53.16 199 SER A CA 1
ATOM 1472 C C . SER A 1 199 ? 10.497 16.146 -0.731 1.00 53.16 199 SER A C 1
ATOM 1474 O O . SER A 1 199 ? 10.317 16.315 -1.934 1.00 53.16 199 SER A O 1
ATOM 1476 N N . THR A 1 200 ? 11.379 15.277 -0.257 1.00 66.38 200 THR A N 1
ATOM 1477 C CA . THR A 1 200 ? 12.083 14.311 -1.103 1.00 66.38 200 THR A CA 1
ATOM 1478 C C . THR A 1 200 ? 11.186 13.153 -1.546 1.00 66.38 200 THR A C 1
ATOM 1480 O O . THR A 1 200 ? 11.651 12.286 -2.283 1.00 66.38 200 THR A O 1
ATOM 1483 N N . HIS A 1 201 ? 9.932 13.122 -1.080 1.00 78.25 201 HIS A N 1
ATOM 1484 C CA . HIS A 1 201 ? 8.964 12.067 -1.351 1.00 78.25 201 HIS A CA 1
ATOM 1485 C C . HIS A 1 201 ? 7.904 12.536 -2.344 1.00 78.25 201 HIS A C 1
ATOM 1487 O O . HIS A 1 201 ? 7.357 13.635 -2.207 1.00 78.25 201 HIS A O 1
ATOM 1493 N N . TYR A 1 202 ? 7.613 11.671 -3.314 1.00 84.06 202 TYR A N 1
ATOM 1494 C CA . TYR A 1 202 ? 6.533 11.848 -4.275 1.00 84.06 202 TYR A CA 1
ATOM 1495 C C . TYR A 1 202 ? 5.183 11.548 -3.627 1.00 84.06 202 TYR A C 1
ATOM 1497 O O . TYR A 1 202 ? 5.070 10.661 -2.780 1.00 84.06 202 TYR A O 1
ATOM 1505 N N . VAL A 1 203 ? 4.156 12.277 -4.057 1.00 90.12 203 VAL A N 1
ATOM 1506 C CA . VAL A 1 203 ? 2.771 11.949 -3.714 1.00 90.12 203 VAL A CA 1
ATOM 1507 C C . VAL A 1 203 ? 2.383 10.684 -4.479 1.00 90.12 203 VAL A C 1
ATOM 1509 O O . VAL A 1 203 ? 2.654 10.584 -5.678 1.00 90.12 203 VAL A O 1
ATOM 1512 N N . ALA A 1 204 ? 1.784 9.716 -3.789 1.00 92.50 204 ALA A N 1
ATOM 1513 C CA . ALA A 1 204 ? 1.269 8.503 -4.404 1.00 92.50 204 ALA A CA 1
ATOM 1514 C C . ALA A 1 204 ? 0.230 8.873 -5.474 1.00 92.50 204 ALA A C 1
ATOM 1516 O O . ALA A 1 204 ? -0.699 9.626 -5.194 1.00 92.50 204 ALA A O 1
ATOM 1517 N N . GLY A 1 205 ? 0.403 8.366 -6.697 1.00 93.81 205 GLY A N 1
ATOM 1518 C CA . GLY A 1 205 ? -0.572 8.548 -7.777 1.00 93.81 205 GLY A CA 1
ATOM 1519 C C . GLY A 1 205 ? -1.836 7.698 -7.637 1.00 93.81 205 GLY A C 1
ATOM 1520 O O . GLY A 1 205 ? -2.779 7.887 -8.390 1.00 93.81 205 GLY A O 1
ATOM 1521 N N . LEU A 1 206 ? -1.841 6.773 -6.674 1.00 95.62 206 LEU A N 1
ATOM 1522 C CA . LEU A 1 206 ? -2.972 5.931 -6.308 1.00 95.62 206 LEU A CA 1
ATOM 1523 C C . LEU A 1 206 ? -3.202 6.058 -4.802 1.00 95.62 206 LEU A C 1
ATOM 1525 O O . LEU A 1 206 ? -2.333 5.656 -4.014 1.00 95.62 206 LEU A O 1
ATOM 1529 N N . SER A 1 207 ? -4.337 6.631 -4.414 1.00 97.31 207 SER A N 1
ATOM 1530 C CA . SER A 1 207 ? -4.698 6.875 -3.019 1.00 97.31 207 SER A CA 1
ATOM 1531 C C . SER A 1 207 ? -5.307 5.632 -2.351 1.00 97.31 207 SER A C 1
ATOM 1533 O O . SER A 1 207 ? -5.694 4.657 -3.001 1.00 97.31 207 SER A O 1
ATOM 1535 N N . GLY A 1 208 ? -5.377 5.647 -1.018 1.00 97.81 208 GLY A N 1
ATOM 1536 C CA . GLY A 1 208 ? -6.014 4.561 -0.270 1.00 97.81 208 GLY A CA 1
ATOM 1537 C C . GLY A 1 208 ? -7.537 4.601 -0.406 1.00 97.81 208 GLY A C 1
ATOM 1538 O O . GLY A 1 208 ? -8.185 3.560 -0.482 1.00 97.81 208 GLY A O 1
ATOM 1539 N N . SER A 1 209 ? -8.111 5.800 -0.478 1.00 98.12 209 SER A N 1
ATOM 1540 C CA . SER A 1 209 ? -9.542 6.013 -0.694 1.00 98.12 209 SER A CA 1
ATOM 1541 C C . SER A 1 209 ? -10.003 5.594 -2.095 1.00 98.12 209 SER A C 1
ATOM 1543 O O . SER A 1 209 ? -11.082 5.016 -2.216 1.00 98.12 209 SER A O 1
ATOM 1545 N N . GLU A 1 210 ? -9.184 5.780 -3.134 1.00 97.44 210 GLU A N 1
ATOM 1546 C CA . GLU A 1 210 ? -9.451 5.274 -4.491 1.00 97.44 210 GLU A CA 1
ATOM 1547 C C . GLU A 1 210 ? -9.474 3.740 -4.523 1.00 97.44 210 GLU A C 1
ATOM 1549 O O . GLU A 1 210 ? -10.387 3.140 -5.091 1.00 97.44 210 GLU A O 1
ATOM 1554 N N . LEU A 1 211 ? -8.519 3.087 -3.851 1.00 97.94 211 LEU A N 1
ATOM 1555 C CA . LEU A 1 211 ? -8.501 1.627 -3.698 1.00 97.94 211 LEU A CA 1
ATOM 1556 C C . LEU A 1 211 ? -9.729 1.108 -2.938 1.00 97.94 211 LEU A C 1
ATOM 1558 O O . LEU A 1 211 ? -10.317 0.099 -3.334 1.00 97.94 211 LEU A O 1
ATOM 1562 N N . ALA A 1 212 ? -10.146 1.807 -1.880 1.00 97.88 212 ALA A N 1
ATOM 1563 C CA . ALA A 1 212 ? -11.357 1.469 -1.139 1.00 97.88 212 ALA A CA 1
ATOM 1564 C C . ALA A 1 212 ? -12.625 1.621 -1.994 1.00 97.88 212 ALA A C 1
ATOM 1566 O O . ALA A 1 212 ? -13.499 0.752 -1.967 1.00 97.88 212 ALA A O 1
ATOM 1567 N N . GLN A 1 213 ? -12.711 2.686 -2.796 1.00 97.50 213 GLN A N 1
ATOM 1568 C CA . GLN A 1 213 ? -13.830 2.906 -3.710 1.00 97.50 213 GLN A CA 1
ATOM 1569 C C . GLN A 1 213 ? -13.886 1.824 -4.801 1.00 97.50 213 GLN A C 1
ATOM 1571 O O . GLN A 1 213 ? -14.949 1.259 -5.049 1.00 97.50 213 GLN A O 1
ATOM 1576 N N . LEU A 1 214 ? -12.743 1.444 -5.382 1.00 96.31 214 LEU A N 1
ATOM 1577 C CA . LEU A 1 214 ? -12.670 0.337 -6.341 1.00 96.31 214 LEU A CA 1
ATOM 1578 C C . LEU A 1 214 ? -13.085 -1.009 -5.743 1.00 96.31 214 LEU A C 1
ATOM 1580 O O . LEU A 1 214 ? -13.727 -1.805 -6.429 1.00 96.31 214 LEU A O 1
ATOM 1584 N N . HIS A 1 215 ? -12.722 -1.291 -4.491 1.00 96.50 215 HIS A N 1
ATOM 1585 C CA . HIS A 1 215 ? -13.176 -2.502 -3.804 1.00 96.50 215 HIS A CA 1
ATOM 1586 C C . HIS A 1 215 ? -14.709 -2.541 -3.723 1.00 96.50 215 HIS A C 1
ATOM 1588 O O . HIS A 1 215 ? -15.324 -3.541 -4.097 1.00 96.50 215 HIS A O 1
ATOM 1594 N N . LYS A 1 216 ? -15.324 -1.418 -3.334 1.00 96.69 216 LYS A N 1
ATOM 1595 C CA . LYS A 1 216 ? -16.782 -1.272 -3.272 1.00 96.69 216 LYS A CA 1
ATOM 1596 C C . LYS A 1 216 ? -17.452 -1.454 -4.639 1.00 96.69 216 LYS A C 1
ATOM 1598 O O . LYS A 1 216 ? -18.504 -2.084 -4.714 1.00 96.69 216 LYS A O 1
ATOM 1603 N N . ASP A 1 217 ? -16.847 -0.929 -5.702 1.00 95.69 217 ASP A N 1
ATOM 1604 C CA . ASP A 1 217 ? -17.436 -0.943 -7.046 1.00 95.69 217 ASP A CA 1
ATOM 1605 C C . ASP A 1 217 ? -17.234 -2.273 -7.790 1.00 95.69 217 ASP A C 1
ATOM 1607 O O . ASP A 1 217 ? -18.110 -2.704 -8.538 1.00 95.69 217 ASP A O 1
ATOM 1611 N N . SER A 1 218 ? -16.089 -2.934 -7.605 1.00 89.31 218 SER A N 1
ATOM 1612 C CA . SER A 1 218 ? -15.745 -4.178 -8.317 1.00 89.31 218 SER A CA 1
ATOM 1613 C C . SER A 1 218 ? -16.333 -5.443 -7.691 1.00 89.31 218 SER A C 1
ATOM 1615 O O . SER A 1 218 ? -16.363 -6.482 -8.354 1.00 89.31 218 SER A O 1
ATOM 1617 N N . ALA A 1 219 ? -16.765 -5.377 -6.426 1.00 81.31 219 ALA A N 1
ATOM 1618 C CA . ALA A 1 219 ? -17.240 -6.509 -5.625 1.00 81.31 219 ALA A CA 1
ATOM 1619 C C . ALA A 1 219 ? -16.246 -7.691 -5.504 1.00 81.31 219 ALA A C 1
ATOM 1621 O O . ALA A 1 219 ? -16.626 -8.767 -5.041 1.00 81.31 219 ALA A O 1
ATOM 1622 N N . SER A 1 220 ? -14.982 -7.515 -5.907 1.00 95.56 220 SER A N 1
ATOM 1623 C CA . SER A 1 220 ? -13.941 -8.545 -5.862 1.00 95.56 220 SER A CA 1
ATOM 1624 C C . SER A 1 220 ? -12.611 -7.959 -5.411 1.00 95.56 220 SER A C 1
ATOM 1626 O O . SER A 1 220 ? -12.173 -6.922 -5.904 1.00 95.56 220 SER A O 1
ATOM 1628 N N . ASP A 1 221 ? -11.924 -8.673 -4.521 1.00 97.31 221 ASP A N 1
ATOM 1629 C CA . ASP A 1 221 ? -10.601 -8.298 -4.014 1.00 97.31 221 ASP A CA 1
ATOM 1630 C C . ASP A 1 221 ? -9.521 -8.299 -5.109 1.00 97.31 221 ASP A C 1
ATOM 1632 O O . ASP A 1 221 ? -8.512 -7.604 -4.993 1.00 97.31 221 ASP A O 1
ATOM 1636 N N . GLU A 1 222 ? -9.725 -9.055 -6.191 1.00 97.62 222 GLU A N 1
ATOM 1637 C CA . GLU A 1 222 ? -8.702 -9.288 -7.215 1.00 97.62 222 GLU A CA 1
ATOM 1638 C C . GLU A 1 222 ? -8.296 -8.022 -7.974 1.00 97.62 222 GLU A C 1
ATOM 1640 O O . GLU A 1 222 ? -7.118 -7.850 -8.295 1.00 97.62 222 GLU A O 1
ATOM 1645 N N . VAL A 1 223 ? -9.257 -7.142 -8.268 1.00 97.69 223 VAL A N 1
ATOM 1646 C CA . VAL A 1 223 ? -9.021 -5.910 -9.032 1.00 97.69 223 VAL A CA 1
ATOM 1647 C C . VAL A 1 223 ? -8.164 -4.914 -8.245 1.00 97.69 223 VAL A C 1
ATOM 1649 O O . VAL A 1 223 ? -7.095 -4.548 -8.747 1.00 97.69 223 VAL A O 1
ATOM 1652 N N . PRO A 1 224 ? -8.548 -4.483 -7.025 1.00 97.75 224 PRO A N 1
ATOM 1653 C CA . PRO A 1 224 ? -7.722 -3.563 -6.255 1.00 97.75 224 PRO A CA 1
ATOM 1654 C C . PRO A 1 224 ? -6.377 -4.197 -5.864 1.00 97.75 224 PRO A C 1
ATOM 1656 O O . PRO A 1 224 ? -5.359 -3.504 -5.894 1.00 97.75 224 PRO A O 1
ATOM 1659 N N . ASP A 1 225 ? -6.312 -5.504 -5.575 1.00 97.81 225 ASP A N 1
ATOM 1660 C CA . ASP A 1 225 ? -5.039 -6.191 -5.304 1.00 97.81 225 ASP A CA 1
ATOM 1661 C C . ASP A 1 225 ? -4.090 -6.155 -6.510 1.00 97.81 225 ASP A C 1
ATOM 1663 O O . ASP A 1 225 ? -2.905 -5.840 -6.353 1.00 97.81 225 ASP A O 1
ATOM 1667 N N . ALA A 1 226 ? -4.592 -6.443 -7.717 1.00 97.25 226 ALA A N 1
ATOM 1668 C CA . ALA A 1 226 ? -3.800 -6.363 -8.942 1.00 97.25 226 ALA A CA 1
ATOM 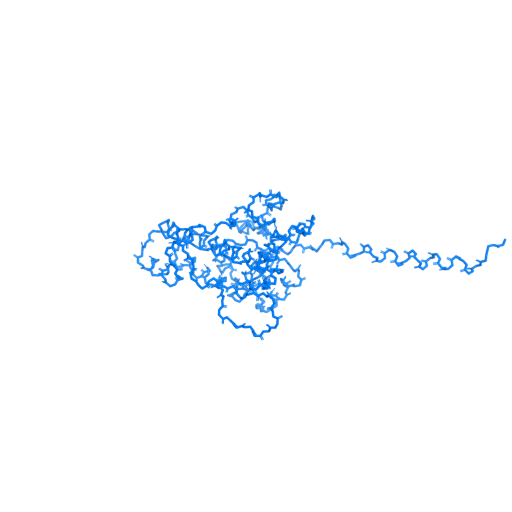1669 C C . ALA A 1 226 ? -3.324 -4.931 -9.216 1.00 97.25 226 ALA A C 1
ATOM 1671 O O . ALA A 1 226 ? -2.166 -4.735 -9.596 1.00 97.25 226 ALA A O 1
ATOM 1672 N N . LEU A 1 227 ? -4.187 -3.935 -8.987 1.00 97.25 227 LEU A N 1
ATOM 1673 C CA . LEU A 1 227 ? -3.852 -2.524 -9.163 1.00 97.25 227 LEU A CA 1
ATOM 1674 C C . LEU A 1 227 ? -2.754 -2.077 -8.197 1.00 97.25 227 LEU A C 1
ATOM 1676 O O . LEU A 1 227 ? -1.745 -1.531 -8.641 1.00 97.25 227 LEU A O 1
ATOM 1680 N N . GLN A 1 228 ? -2.897 -2.372 -6.905 1.00 97.50 228 GLN A N 1
ATOM 1681 C CA . GLN A 1 228 ? -1.894 -2.038 -5.893 1.00 97.50 228 GLN A CA 1
ATOM 1682 C C . GLN A 1 228 ? -0.559 -2.734 -6.180 1.00 97.50 228 GLN A C 1
ATOM 1684 O O . GLN A 1 228 ? 0.499 -2.105 -6.134 1.00 97.50 228 GLN A O 1
ATOM 1689 N N . GLN A 1 229 ? -0.582 -4.024 -6.528 1.00 96.81 229 GLN A N 1
ATOM 1690 C CA . GLN A 1 229 ? 0.630 -4.758 -6.895 1.00 96.81 229 GLN A CA 1
ATOM 1691 C C . GLN A 1 229 ? 1.342 -4.103 -8.086 1.00 96.81 229 GLN A C 1
ATOM 1693 O O . GLN A 1 229 ? 2.564 -3.929 -8.064 1.00 96.81 229 GLN A O 1
ATOM 1698 N N . LYS A 1 230 ? 0.581 -3.731 -9.118 1.00 96.81 230 LYS A N 1
ATOM 1699 C CA . LYS A 1 230 ? 1.108 -3.094 -10.322 1.00 96.81 230 LYS A CA 1
ATOM 1700 C C . LYS A 1 230 ? 1.692 -1.713 -10.032 1.00 96.81 230 LYS A C 1
ATOM 1702 O O . LYS A 1 230 ? 2.814 -1.427 -10.449 1.00 96.81 230 LYS A O 1
ATOM 1707 N N . PHE A 1 231 ? 0.957 -0.900 -9.284 1.00 97.00 231 PHE A N 1
ATOM 1708 C CA . PHE A 1 231 ? 1.354 0.439 -8.866 1.00 97.00 231 PHE A CA 1
ATOM 1709 C C . PHE A 1 231 ? 2.674 0.433 -8.086 1.00 97.00 231 PHE A C 1
ATOM 1711 O O . PHE A 1 231 ? 3.590 1.200 -8.396 1.00 97.00 231 PHE A O 1
ATOM 1718 N N . LEU A 1 232 ? 2.825 -0.484 -7.127 1.00 96.62 232 LEU A N 1
ATOM 1719 C CA . LEU A 1 232 ? 4.061 -0.604 -6.353 1.00 96.62 232 LEU A CA 1
ATOM 1720 C C . LEU A 1 232 ? 5.233 -1.095 -7.212 1.00 96.62 232 LEU A C 1
ATOM 1722 O O . LEU A 1 232 ? 6.341 -0.580 -7.070 1.00 96.62 232 LEU A O 1
ATOM 1726 N N . ALA A 1 233 ? 5.005 -2.030 -8.139 1.00 96.06 233 ALA A N 1
ATOM 1727 C CA . ALA A 1 233 ? 6.047 -2.499 -9.052 1.00 96.06 233 ALA A CA 1
ATOM 1728 C C . ALA A 1 233 ? 6.572 -1.379 -9.964 1.00 96.06 233 ALA A C 1
ATOM 1730 O O . ALA A 1 233 ? 7.780 -1.258 -10.179 1.00 96.06 233 ALA A O 1
ATOM 1731 N N . GLU A 1 234 ? 5.681 -0.530 -10.478 1.00 95.62 234 GLU A N 1
ATOM 1732 C CA . GLU A 1 234 ? 6.070 0.628 -11.286 1.00 95.62 234 GLU A CA 1
ATOM 1733 C C . GLU A 1 234 ? 6.745 1.725 -10.456 1.00 95.62 234 GLU A C 1
ATOM 1735 O O . GLU A 1 234 ? 7.724 2.315 -10.917 1.00 95.62 234 GLU A O 1
ATOM 1740 N N . THR A 1 235 ? 6.303 1.933 -9.213 1.00 94.94 235 THR A N 1
ATOM 1741 C CA . THR A 1 235 ? 6.972 2.823 -8.249 1.00 94.94 235 THR A CA 1
ATOM 1742 C C . THR A 1 235 ? 8.411 2.375 -7.979 1.00 94.94 235 THR A C 1
ATOM 1744 O O . THR A 1 235 ? 9.333 3.192 -8.037 1.00 94.94 235 THR A O 1
ATOM 1747 N N . ILE A 1 236 ? 8.628 1.076 -7.737 1.00 95.12 236 ILE A N 1
ATOM 1748 C CA . ILE A 1 236 ? 9.963 0.500 -7.517 1.00 95.12 236 ILE A CA 1
ATOM 1749 C C . ILE A 1 236 ? 10.841 0.701 -8.752 1.00 95.12 236 ILE A C 1
ATOM 1751 O O . ILE A 1 236 ? 11.980 1.140 -8.620 1.00 95.12 236 ILE A O 1
ATOM 1755 N N . GLU A 1 237 ? 10.336 0.425 -9.956 1.00 94.31 237 GLU A N 1
ATOM 1756 C CA . GLU A 1 237 ? 11.115 0.609 -11.185 1.00 94.31 237 GLU A CA 1
ATOM 1757 C C . GLU A 1 237 ? 11.485 2.078 -11.419 1.00 94.31 237 GLU A C 1
ATOM 1759 O O . GLU A 1 237 ? 12.638 2.391 -11.732 1.00 94.31 237 GLU A O 1
ATOM 1764 N N . PHE A 1 238 ? 10.534 2.992 -11.221 1.00 93.19 238 PHE A N 1
ATOM 1765 C CA . PHE A 1 238 ? 10.783 4.427 -11.317 1.00 93.19 238 PHE A CA 1
ATOM 1766 C C . PHE A 1 238 ? 11.872 4.873 -10.330 1.00 93.19 238 PHE A C 1
ATOM 1768 O O . PHE A 1 238 ? 12.857 5.507 -10.727 1.00 93.19 238 PHE A O 1
ATOM 1775 N N . ALA A 1 239 ? 11.745 4.492 -9.056 1.00 93.06 239 ALA A N 1
ATOM 1776 C CA . ALA A 1 239 ? 12.737 4.794 -8.030 1.00 93.06 239 ALA A CA 1
ATOM 1777 C C . ALA A 1 239 ? 14.097 4.152 -8.349 1.00 93.06 239 ALA A C 1
ATOM 1779 O O . ALA A 1 239 ? 15.137 4.792 -8.179 1.00 93.06 239 ALA A O 1
ATOM 1780 N N . ARG A 1 240 ? 14.112 2.929 -8.892 1.00 93.25 240 ARG A N 1
ATOM 1781 C CA . ARG A 1 240 ? 15.334 2.231 -9.302 1.00 93.25 240 ARG A CA 1
ATOM 1782 C C . ARG A 1 240 ? 16.095 3.011 -10.367 1.00 93.25 240 ARG A C 1
ATOM 1784 O O . ARG A 1 240 ? 17.288 3.258 -10.195 1.00 93.25 240 ARG A O 1
ATOM 1791 N N . ILE A 1 241 ? 15.417 3.431 -11.436 1.00 91.75 241 ILE A N 1
ATOM 1792 C CA . ILE A 1 241 ? 16.014 4.243 -12.508 1.00 91.75 241 ILE A CA 1
ATOM 1793 C C . ILE A 1 241 ? 16.543 5.563 -11.935 1.00 91.75 241 ILE A C 1
ATOM 1795 O O . ILE A 1 241 ? 17.689 5.938 -12.199 1.00 91.75 241 ILE A O 1
ATOM 1799 N N . ARG A 1 242 ? 15.746 6.231 -11.091 1.00 89.94 242 ARG A N 1
ATOM 1800 C CA . ARG A 1 242 ? 16.135 7.479 -10.423 1.00 89.94 242 ARG A CA 1
ATOM 1801 C C . ARG A 1 242 ? 17.428 7.310 -9.626 1.00 89.94 242 ARG A C 1
ATOM 1803 O O . ARG A 1 242 ? 18.379 8.056 -9.852 1.00 89.94 242 ARG A O 1
ATOM 1810 N N . TYR A 1 243 ? 17.509 6.314 -8.751 1.00 91.44 243 TYR A N 1
ATOM 1811 C CA . TYR A 1 243 ? 18.683 6.102 -7.903 1.00 91.44 243 TYR A CA 1
ATOM 1812 C C . TYR A 1 243 ? 19.910 5.601 -8.668 1.00 91.44 243 TYR A C 1
ATOM 1814 O O . TYR A 1 243 ? 21.022 5.989 -8.328 1.00 91.44 243 TYR A O 1
ATOM 1822 N N . GLN A 1 244 ? 19.736 4.827 -9.741 1.00 89.19 244 GLN A N 1
ATOM 1823 C CA . GLN A 1 244 ? 20.844 4.436 -10.624 1.00 89.19 244 GLN A CA 1
ATOM 1824 C C . GLN A 1 244 ? 21.408 5.605 -11.443 1.00 89.19 244 GLN A C 1
ATOM 1826 O O . GLN A 1 244 ? 22.573 5.573 -11.851 1.00 89.19 244 GLN A O 1
ATOM 1831 N N . SER A 1 245 ? 20.581 6.618 -11.719 1.00 84.62 245 SER A N 1
ATOM 1832 C CA . SER A 1 245 ? 21.012 7.851 -12.383 1.00 84.62 245 SER A CA 1
ATOM 1833 C C . SER A 1 245 ? 21.690 8.837 -11.421 1.00 84.62 245 SER A C 1
ATOM 1835 O O . SER A 1 245 ? 22.498 9.662 -11.850 1.00 84.62 245 SER A O 1
ATOM 1837 N N . TRP A 1 246 ? 21.417 8.736 -10.115 1.00 74.56 246 TRP A N 1
ATOM 1838 C CA . TRP A 1 246 ? 21.990 9.623 -9.104 1.00 74.56 246 TRP A CA 1
ATOM 1839 C C . TRP A 1 246 ? 23.496 9.360 -8.957 1.00 74.56 246 TRP A C 1
ATOM 1841 O O . TRP A 1 246 ? 23.924 8.236 -8.719 1.00 74.56 246 TRP A O 1
ATOM 1851 N N . GLY A 1 247 ? 24.321 10.395 -9.132 1.00 61.03 247 GLY A N 1
ATOM 1852 C CA . GLY A 1 247 ? 25.785 10.289 -9.051 1.00 61.03 247 GLY A CA 1
ATOM 1853 C C . GLY A 1 247 ? 26.495 10.056 -10.389 1.00 61.03 247 GLY A C 1
ATOM 1854 O O . GLY A 1 247 ? 27.705 10.260 -10.471 1.00 61.03 247 GLY A O 1
ATOM 1855 N N . LYS A 1 248 ? 25.766 9.748 -11.469 1.00 58.00 248 LYS A N 1
ATOM 1856 C CA . LYS A 1 248 ? 26.291 9.908 -12.831 1.00 58.00 248 LYS A CA 1
ATOM 1857 C C . LYS A 1 248 ? 26.096 11.370 -13.227 1.00 58.00 248 LYS A C 1
ATOM 1859 O O . LYS A 1 248 ? 25.115 11.715 -13.880 1.00 58.00 248 LYS A O 1
ATOM 1864 N N . GLY A 1 249 ? 26.990 12.252 -12.766 1.00 51.56 249 GLY A N 1
ATOM 1865 C CA . GLY A 1 249 ? 27.073 13.615 -13.305 1.00 51.56 249 GLY A CA 1
ATOM 1866 C C . GLY A 1 249 ? 27.091 13.565 -14.835 1.00 51.56 249 GLY A C 1
ATOM 1867 O O . GLY A 1 249 ? 27.458 12.530 -15.394 1.00 51.56 249 GLY A O 1
ATOM 1868 N N . HIS A 1 250 ? 26.666 14.636 -15.519 1.00 52.91 250 HIS A N 1
ATOM 1869 C CA . HIS A 1 250 ? 26.830 14.710 -16.974 1.00 52.91 250 HIS A CA 1
ATOM 1870 C C . HIS A 1 250 ? 28.290 14.370 -17.284 1.00 52.91 250 HIS A C 1
ATOM 1872 O O . HIS A 1 250 ? 29.189 15.134 -16.932 1.00 52.91 250 HIS A O 1
ATOM 1878 N N . GLY A 1 251 ? 28.531 13.186 -17.856 1.00 51.97 251 GLY A N 1
ATOM 1879 C CA . GLY A 1 251 ? 29.843 12.871 -18.392 1.00 51.97 251 GLY A CA 1
ATOM 1880 C C . GLY A 1 251 ? 30.192 13.979 -19.385 1.00 51.97 251 GLY A C 1
ATOM 1881 O O . GLY A 1 251 ? 29.270 14.512 -20.013 1.00 51.97 251 GLY A O 1
ATOM 1882 N N . PRO A 1 252 ? 31.468 14.383 -19.499 1.00 51.81 252 PRO A N 1
ATOM 1883 C CA . PRO A 1 252 ? 31.848 15.351 -20.517 1.00 51.81 252 PRO A CA 1
ATOM 1884 C C . PRO A 1 252 ? 31.288 14.866 -21.859 1.00 51.81 252 PRO A C 1
ATOM 1886 O O . PRO A 1 252 ? 31.512 13.718 -22.244 1.00 51.81 252 PRO A O 1
ATOM 1889 N N . MET A 1 253 ? 30.471 15.700 -22.511 1.00 53.84 253 MET A N 1
ATOM 1890 C CA . MET A 1 253 ? 30.049 15.428 -23.880 1.00 53.84 253 MET A CA 1
ATOM 1891 C C . MET A 1 253 ? 31.324 15.455 -24.728 1.00 53.84 253 MET A C 1
ATOM 1893 O O . MET A 1 253 ? 31.986 16.492 -24.777 1.00 53.84 253 MET A O 1
ATOM 1897 N N . ASN A 1 254 ? 31.696 14.309 -25.300 1.00 53.66 254 ASN A N 1
ATOM 1898 C CA . ASN A 1 254 ? 32.738 14.229 -26.324 1.00 53.66 254 ASN A CA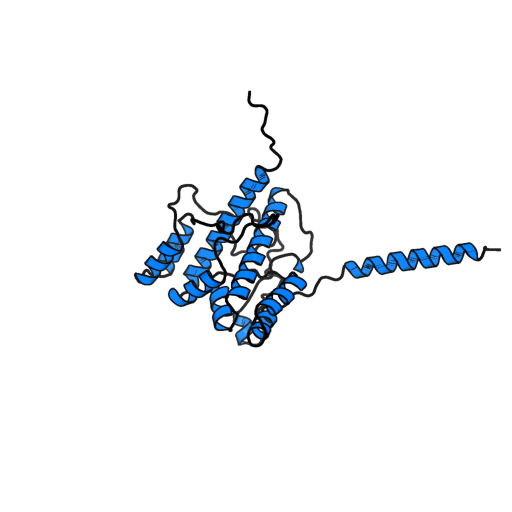 1
ATOM 1899 C C . ASN A 1 254 ? 32.189 14.705 -27.667 1.00 53.66 254 ASN A C 1
ATOM 1901 O O . ASN A 1 254 ? 31.012 14.381 -27.953 1.00 53.66 254 ASN A O 1
#

Foldseek 3Di:
DPDPVVVVVVVVVVVVVVVVVVVPDQQDAQFVLNLLVCLVPHDLVVSLVVCVVSLAAALDFLLNLQVSVVSRHDQSNLQSNLLSLLVLLLVLLLCVLVVHDPPPRLRSAHFYFQCVCVVVVDSRGDPSVQQQCDPPDQGGHRRGPLAHLALEDPPFAEDELVNLLVCLVVVPQLVVSLVSLSRHAYPQQFPPPDPPDVDPGTRGSQGSSSSSVCCVSNVDSSNRRSNRNNSSNVSSVVSSVVSVCPP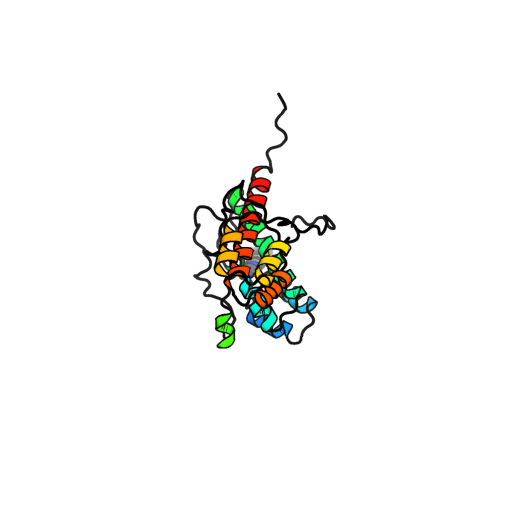PDPDPDD

pLDDT: mean 85.87, std 15.26, range [43.16, 98.56]